Protein AF-0000000076062157 (afdb_homodimer)

Foldseek 3Di:
DPPLPLDPFDQPPHDPQWTDDPHKTKHWFFWWFFQVVQQVVLVVVQWGFADDQDPVSVSVVQSNCCVVPVVQDWAFGQWWQPVHVVPIAGNVGDDCNDAFAPVCPPPCVVVAFTTKTFCPDPVGGIYTDHRGGIGITMIMHDDDDD/DPPLPLDPFDQPPHDPQWTDDPHKTKHWFFWWFFQVVQQVVLVVVQWGFADDQDPVSVSNVQSNCCVVPVVQDWAFGQWWQPVHVVPIAGNVGDDCNDAFAPVCPPPCVVVAFTTKTFCPDPVGGIYTDHRGGIHITMIMHDDDDD

InterPro domains:
  IPR001304 C-type lectin-like [PF00059] (32-141)
  IPR001304 C-type lectin-like [PS50041] (21-140)
  IPR001304 C-type lectin-like [SM00034] (14-140)
  IPR002353 Type-2 ice-structuring protein [PR00356] (13-25)
  IPR002353 Type-2 ice-structuring protein [PR00356] (25-42)
  IPR002353 Type-2 ice-structuring protein [PR00356] (43-60)
  IPR002353 Type-2 ice-structuring protein [PR00356] (98-109)
  IPR002353 Type-2 ice-structuring protein [PR00356] (126-139)
  IPR016186 C-type lectin-like/link domain superfamily [G3DSA:3.10.100.10] (11-144)
  IPR016187 C-type lectin fold [SSF56436] (12-143)
  IPR018378 C-type lectin, conserved site [PS00615] (115-139)
  IPR050111 C-type lectin and snaclec domain-containing protein [PTHR22803] (14-142)

Organism: Dicentrarchus labrax (NCBI:txid13489)

Nearest PDB structures (foldseek):
  7juf-assembly2_B  TM=8.907E-01  e=9.081E-12  Homo sapiens
  7jud-assembly2_B  TM=9.018E-01  e=3.740E-11  Homo sapiens
  7juc-assembly1_A  TM=9.161E-01  e=8.050E-11  Homo sapiens
  7l64-assembly1_A  TM=9.147E-01  e=1.019E-10  Homo sapiens
  7l62-assembly1_A  TM=8.910E-01  e=5.651E-11  Homo sapiens

pLDDT: mean 94.48, std 11.84, range [32.56, 99.0]

Sequence (292 aa):
MLCCLSVKLQRGNCPMFWWSFNGRCYKYVASRLTWADAELYCVSEGANLVAIHSVEEHNFVNSLINNFDPARGFTWIGISDTQKEGGWMWSDGSAVDFVLWDAGQPDNAGGHENCGHTNYGPKFKWNDYPCSKLFTFVCETRLVCPMLCCLSVKLQRGNCPMFWWSFNGRCYKYVASRLTWADAELYCVSEGANLVAIHSVEEHNFVNSLINNFDPARGFTWIGISDTQKEGGWMWSDGSAVDFVLWDAGQPDNAGGHENCGHTNYGPKFKWNDYPCSKLFTFVCETRLVCP

Structure (mmCIF, N/CA/C/O backbone):
data_AF-0000000076062157-model_v1
#
loop_
_entity.id
_entity.type
_entity.pdbx_description
1 polymer 'C-type lectin domain-containing protein'
#
loop_
_atom_site.group_PDB
_atom_site.id
_atom_site.type_symbol
_atom_site.label_atom_id
_atom_site.label_alt_id
_atom_site.label_comp_id
_atom_site.label_asym_id
_atom_site.label_entity_id
_atom_site.label_seq_id
_atom_site.pdbx_PDB_ins_code
_atom_site.Cartn_x
_atom_site.Cartn_y
_atom_site.Cartn_z
_atom_site.occupancy
_atom_site.B_iso_or_equiv
_atom_site.auth_seq_id
_atom_site.auth_comp_id
_atom_site.auth_asym_id
_atom_site.auth_atom_id
_atom_site.pdbx_PDB_model_num
ATOM 1 N N . MET A 1 1 ? 4.895 27.641 26.328 1 32.56 1 MET A N 1
ATOM 2 C CA . MET A 1 1 ? 5.105 28.062 24.953 1 32.56 1 MET A CA 1
ATOM 3 C C . MET A 1 1 ? 5.906 27.016 24.188 1 32.56 1 MET A C 1
ATOM 5 O O . MET A 1 1 ? 7.109 26.859 24.406 1 32.56 1 MET A O 1
ATOM 9 N N . LEU A 1 2 ? 5.426 25.781 24.016 1 37.84 2 LEU A N 1
ATOM 10 C CA . LEU A 1 2 ? 6.172 24.781 23.266 1 37.84 2 LEU A CA 1
ATOM 11 C C . LEU A 1 2 ? 6.719 25.359 21.969 1 37.84 2 LEU A C 1
ATOM 13 O O . LEU A 1 2 ? 5.949 25.781 21.094 1 37.84 2 LEU A O 1
ATOM 17 N N . CYS A 1 3 ? 7.766 26.094 21.922 1 41.5 3 CYS A N 1
ATOM 18 C CA . CYS A 1 3 ? 8.438 26.703 20.781 1 41.5 3 CYS A CA 1
ATOM 19 C C . CYS A 1 3 ? 8.453 25.766 19.578 1 41.5 3 CYS A C 1
ATOM 21 O O . CYS A 1 3 ? 8.945 24.641 19.672 1 41.5 3 CYS A O 1
ATOM 23 N N . CYS A 1 4 ? 7.305 25.672 18.875 1 47.5 4 CYS A N 1
ATOM 24 C CA . CYS A 1 4 ? 7.215 24.922 17.625 1 47.5 4 CYS A CA 1
ATOM 25 C C . CYS A 1 4 ? 8.508 25.047 16.828 1 47.5 4 CYS A C 1
ATOM 27 O O . CYS A 1 4 ? 8.859 26.125 16.359 1 47.5 4 CYS A O 1
ATOM 29 N N . LEU A 1 5 ? 9.578 24.5 17.344 1 49.22 5 LEU A N 1
ATOM 30 C CA . LEU A 1 5 ? 10.828 24.562 16.594 1 49.22 5 LEU A CA 1
ATOM 31 C C . LEU A 1 5 ? 10.57 24.375 15.102 1 49.22 5 LEU A C 1
ATOM 33 O O . LEU A 1 5 ? 10.125 23.297 14.672 1 49.22 5 LEU A O 1
ATOM 37 N N . SER A 1 6 ? 10.062 25.469 14.484 1 61.44 6 SER A N 1
ATOM 38 C CA . SER A 1 6 ? 10.008 25.516 13.023 1 61.44 6 SER A CA 1
ATOM 39 C C . SER A 1 6 ? 11.305 25 12.406 1 61.44 6 SER A C 1
ATOM 41 O O . SER A 1 6 ? 12.391 25.484 12.758 1 61.44 6 SER A O 1
ATOM 43 N N . VAL A 1 7 ? 11.352 23.719 12.07 1 71 7 VAL A N 1
ATOM 44 C CA . VAL A 1 7 ? 12.523 23.219 11.367 1 71 7 VAL A CA 1
ATOM 45 C C . VAL A 1 7 ? 12.688 23.953 10.047 1 71 7 VAL A C 1
ATOM 47 O O . VAL A 1 7 ? 11.719 24.156 9.305 1 71 7 VAL A O 1
ATOM 50 N N . LYS A 1 8 ? 13.859 24.75 9.852 1 83.38 8 LYS A N 1
ATOM 51 C CA . LYS A 1 8 ? 14.172 25.344 8.555 1 83.38 8 LYS A CA 1
ATOM 52 C C . LYS A 1 8 ? 14.172 24.281 7.449 1 83.38 8 LYS A C 1
ATOM 54 O O . LYS A 1 8 ? 14.891 23.281 7.543 1 83.38 8 LYS A O 1
ATOM 59 N N . LEU A 1 9 ? 13.32 24.453 6.5 1 93.56 9 LEU A N 1
ATOM 60 C CA . LEU A 1 9 ? 13.234 23.516 5.379 1 93.56 9 LEU A CA 1
ATOM 61 C C . LEU A 1 9 ? 14.453 23.656 4.473 1 93.56 9 LEU A C 1
ATOM 63 O O . LEU A 1 9 ? 14.867 24.766 4.133 1 93.56 9 LEU A O 1
ATOM 67 N N . GLN A 1 10 ? 15.047 22.516 4.223 1 94.25 10 GLN A N 1
ATOM 68 C CA . GLN A 1 10 ? 16.172 22.5 3.297 1 94.25 10 GLN A CA 1
ATOM 69 C C . GLN A 1 10 ? 15.898 21.578 2.113 1 94.25 10 GLN A C 1
ATOM 71 O O . GLN A 1 10 ? 15.32 20.5 2.283 1 94.25 10 GLN A O 1
ATOM 76 N N . ARG A 1 11 ? 16.281 22.016 0.958 1 93.56 11 ARG A N 1
ATOM 77 C CA . ARG A 1 11 ? 16.047 21.219 -0.242 1 93.56 11 ARG A CA 1
ATOM 78 C C . ARG A 1 11 ? 17.094 20.125 -0.372 1 93.56 11 ARG A C 1
ATOM 80 O O . ARG A 1 11 ? 16.781 19 -0.773 1 93.56 11 ARG A O 1
ATOM 87 N N . GLY A 1 12 ? 18.312 20.5 -0.035 1 93.5 12 GLY A N 1
ATOM 88 C CA . GLY A 1 12 ? 19.391 19.547 -0.268 1 93.5 12 GLY A CA 1
ATOM 89 C C . GLY A 1 12 ? 19.469 19.078 -1.708 1 93.5 12 GLY A C 1
ATOM 90 O O . GLY A 1 12 ? 19.516 19.906 -2.631 1 93.5 12 GLY A O 1
ATOM 91 N N . ASN A 1 13 ? 19.562 17.812 -1.946 1 93.12 13 ASN A N 1
ATOM 92 C CA . ASN A 1 13 ? 19.672 17.266 -3.293 1 93.12 13 ASN A CA 1
ATOM 93 C C . ASN A 1 13 ? 18.312 16.938 -3.881 1 93.12 13 ASN A C 1
ATOM 95 O O . ASN A 1 13 ? 18.203 16.25 -4.906 1 93.12 13 ASN A O 1
ATOM 99 N N . CYS A 1 14 ? 17.312 17.422 -3.242 1 97.38 14 CYS A N 1
ATOM 100 C CA . CYS A 1 14 ? 15.953 17.141 -3.701 1 97.38 14 CYS A CA 1
ATOM 101 C C . CYS A 1 14 ? 15.57 18.062 -4.855 1 97.38 14 CYS A C 1
ATOM 103 O O . CYS A 1 14 ? 16.094 19.172 -4.973 1 97.38 14 CYS A O 1
ATOM 105 N N . PRO A 1 15 ? 14.688 17.547 -5.73 1 95.81 15 PRO A N 1
ATOM 106 C CA . PRO A 1 15 ? 14.195 18.406 -6.812 1 95.81 15 PRO A CA 1
ATOM 107 C C . PRO A 1 15 ? 13.445 19.625 -6.301 1 95.81 15 PRO A C 1
ATOM 109 O O . PRO A 1 15 ? 13.148 19.719 -5.109 1 95.81 15 PRO A O 1
ATOM 112 N N . MET A 1 16 ? 13.148 20.469 -7.23 1 95.81 16 MET A N 1
ATOM 113 C CA . MET A 1 16 ? 12.398 21.672 -6.867 1 95.81 16 MET A CA 1
ATOM 114 C C . MET A 1 16 ? 11.07 21.297 -6.211 1 95.81 16 MET A C 1
ATOM 116 O O . MET A 1 16 ? 10.406 20.359 -6.637 1 95.81 16 MET A O 1
ATOM 120 N N . PHE A 1 17 ? 10.695 21.969 -5.105 1 95.94 17 PHE A N 1
ATOM 121 C CA . PHE A 1 17 ? 9.422 21.891 -4.395 1 95.94 17 PHE A CA 1
ATOM 122 C C . PHE A 1 17 ? 9.391 20.672 -3.477 1 95.94 17 PHE A C 1
ATOM 124 O O . PHE A 1 17 ? 8.344 20.328 -2.918 1 95.94 17 PHE A O 1
ATOM 131 N N . TRP A 1 18 ? 10.547 20.031 -3.451 1 98.31 18 TRP A N 1
ATOM 132 C CA . TRP A 1 18 ? 10.719 18.953 -2.494 1 98.31 18 TRP A CA 1
ATOM 133 C C . TRP A 1 18 ? 11.742 19.328 -1.427 1 98.31 18 TRP A C 1
ATOM 135 O O . TRP A 1 18 ? 12.711 20.031 -1.71 1 98.31 18 TRP A O 1
ATOM 145 N N . TRP A 1 19 ? 11.57 18.766 -0.227 1 98.19 19 TRP A N 1
ATOM 146 C CA . TRP A 1 19 ? 12.414 19.141 0.904 1 98.19 19 TRP A CA 1
ATOM 147 C C . TRP A 1 19 ? 13.023 17.891 1.551 1 98.19 19 TRP A C 1
ATOM 149 O O . TRP A 1 19 ? 12.352 16.859 1.69 1 98.19 19 TRP A O 1
ATOM 159 N N . SER A 1 20 ? 14.219 18.141 1.985 1 97.19 20 SER A N 1
ATOM 160 C CA . SER A 1 20 ? 15.031 17 2.398 1 97.19 20 SER A CA 1
ATOM 161 C C . SER A 1 20 ? 14.906 16.75 3.898 1 97.19 20 SER A C 1
ATOM 163 O O . SER A 1 20 ? 14.883 17.688 4.691 1 97.19 20 SER A O 1
ATOM 165 N N . PHE A 1 21 ? 14.758 15.398 4.242 1 96 21 PHE A N 1
ATOM 166 C CA . PHE A 1 21 ? 14.836 14.945 5.625 1 96 21 PHE A CA 1
ATOM 167 C C . PHE A 1 21 ? 15.367 13.516 5.695 1 96 21 PHE A C 1
ATOM 169 O O . PHE A 1 21 ? 14.75 12.594 5.164 1 96 21 PHE A O 1
ATOM 176 N N . ASN A 1 22 ? 16.5 13.328 6.23 1 92.88 22 ASN A N 1
ATOM 177 C CA . ASN A 1 22 ? 17.109 12.031 6.461 1 92.88 22 ASN A CA 1
ATOM 178 C C . ASN A 1 22 ? 17.219 11.219 5.172 1 92.88 22 ASN A C 1
ATOM 180 O O . ASN A 1 22 ? 16.797 10.062 5.129 1 92.88 22 ASN A O 1
ATOM 184 N N . GLY A 1 23 ? 17.625 11.867 4.137 1 90.81 23 GLY A N 1
ATOM 185 C CA . GLY A 1 23 ? 17.969 11.188 2.902 1 90.81 23 GLY A CA 1
ATOM 186 C C . GLY A 1 23 ? 16.766 10.969 1.989 1 90.81 23 GLY A C 1
ATOM 187 O O . GLY A 1 23 ? 16.891 10.312 0.952 1 90.81 23 GLY A O 1
ATOM 188 N N . ARG A 1 24 ? 15.625 11.516 2.357 1 94.62 24 ARG A N 1
ATOM 189 C CA . ARG A 1 24 ? 14.43 11.422 1.526 1 94.62 24 ARG A CA 1
ATOM 190 C C . ARG A 1 24 ? 13.875 12.805 1.204 1 94.62 24 ARG A C 1
ATOM 192 O O . ARG A 1 24 ? 14.258 13.797 1.831 1 94.62 24 ARG A O 1
ATOM 199 N N . CYS A 1 25 ? 13.055 12.859 0.223 1 97.94 25 CYS A N 1
ATOM 200 C CA . CYS A 1 25 ? 12.445 14.117 -0.188 1 97.94 25 CYS A CA 1
ATOM 201 C C . CYS A 1 25 ? 10.945 14.102 0.062 1 97.94 25 CYS A C 1
ATOM 203 O O . CYS A 1 25 ? 10.281 13.086 -0.165 1 97.94 25 CYS A O 1
ATOM 205 N N . TYR A 1 26 ? 10.453 15.188 0.515 1 98.69 26 TYR A N 1
ATOM 206 C CA . TYR A 1 26 ? 9.055 15.352 0.898 1 98.69 26 TYR A CA 1
ATOM 207 C C . TYR A 1 26 ? 8.422 16.531 0.166 1 98.69 26 TYR A C 1
ATOM 209 O O . TYR A 1 26 ?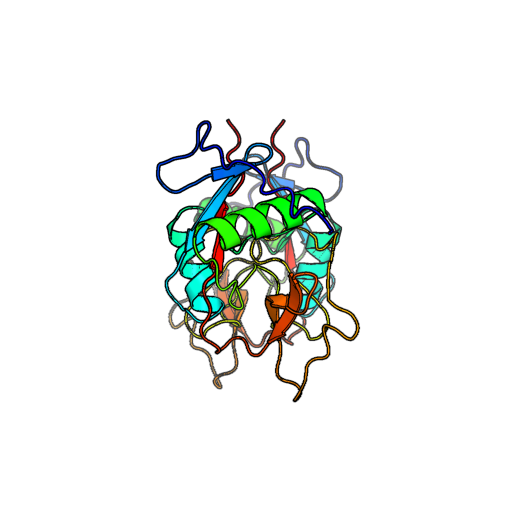 9.094 17.531 -0.094 1 98.69 26 TYR A O 1
ATOM 217 N N . LYS A 1 27 ? 7.191 16.406 -0.146 1 98.75 27 LYS A N 1
ATOM 218 C CA . LYS A 1 27 ? 6.461 17.469 -0.833 1 98.75 27 LYS A CA 1
ATOM 219 C C . LYS A 1 27 ? 5.059 17.625 -0.261 1 98.75 27 LYS A C 1
ATOM 221 O O . LYS A 1 27 ? 4.312 16.656 -0.146 1 98.75 27 LYS A O 1
ATOM 226 N N . TYR A 1 28 ? 4.781 18.812 0.177 1 98.69 28 TYR A N 1
ATOM 227 C CA . TYR A 1 28 ? 3.408 19.172 0.509 1 98.69 28 TYR A CA 1
ATOM 228 C C . TYR A 1 28 ? 2.619 19.531 -0.746 1 98.69 28 TYR A C 1
ATOM 230 O O . TYR A 1 28 ? 3.094 20.297 -1.586 1 98.69 28 TYR A O 1
ATOM 238 N N . VAL A 1 29 ? 1.482 18.953 -0.902 1 98.88 29 VAL A N 1
ATOM 239 C CA . VAL A 1 29 ? 0.63 19.25 -2.051 1 98.88 29 VAL A CA 1
ATOM 240 C C . VAL A 1 29 ? -0.671 19.891 -1.581 1 98.88 29 VAL A C 1
ATOM 242 O O . VAL A 1 29 ? -1.429 19.297 -0.815 1 98.88 29 VAL A O 1
ATOM 245 N N . ALA A 1 30 ? -0.967 21.031 -2.102 1 98.62 30 ALA A N 1
ATOM 246 C CA . ALA A 1 30 ? -2.061 21.859 -1.603 1 98.62 30 ALA A CA 1
ATOM 247 C C . ALA A 1 30 ? -3.395 21.422 -2.203 1 98.62 30 ALA A C 1
ATOM 249 O O . ALA A 1 30 ? -4.457 21.797 -1.702 1 98.62 30 ALA A O 1
ATOM 250 N N . SER A 1 31 ? -3.35 20.719 -3.352 1 98.56 31 SER A N 1
ATOM 251 C CA . SER A 1 31 ? -4.594 20.203 -3.914 1 98.56 31 SER A CA 1
ATOM 252 C C . SER A 1 31 ? -5.305 19.281 -2.928 1 98.56 31 SER A C 1
ATOM 254 O O . SER A 1 31 ? -4.66 18.516 -2.207 1 98.56 31 SER A O 1
ATOM 256 N N . ARG A 1 32 ? -6.586 19.375 -2.883 1 98.88 32 ARG A N 1
ATOM 257 C CA . ARG A 1 32 ? -7.383 18.516 -2.018 1 98.88 32 ARG A CA 1
ATOM 258 C C . ARG A 1 32 ? -7.93 17.328 -2.793 1 98.88 32 ARG A C 1
ATOM 260 O O . ARG A 1 32 ? -8.672 17.484 -3.764 1 98.88 32 ARG A O 1
ATOM 267 N N . LEU A 1 33 ? -7.539 16.141 -2.412 1 98.94 33 LEU A N 1
ATOM 268 C CA . LEU A 1 33 ? -7.914 14.898 -3.088 1 98.94 33 LEU A CA 1
ATOM 269 C C . LEU A 1 33 ? -8.375 13.852 -2.084 1 98.94 33 LEU A C 1
ATOM 271 O O . LEU A 1 33 ? -8.172 14.008 -0.877 1 98.94 33 LEU A O 1
ATOM 275 N N . THR A 1 34 ? -9.141 12.836 -2.564 1 98.94 34 THR A N 1
ATOM 276 C CA . THR A 1 34 ? -9.367 11.664 -1.728 1 98.94 34 THR A CA 1
ATOM 277 C C . THR A 1 34 ? -8.047 10.992 -1.372 1 98.94 34 THR A C 1
ATOM 279 O O . THR A 1 34 ? -7.016 11.266 -1.997 1 98.94 34 THR A O 1
ATOM 282 N N . TRP A 1 35 ? -8.086 10.18 -0.401 1 98.94 35 TRP A N 1
ATOM 283 C CA . TRP A 1 35 ? -6.871 9.477 -0.017 1 98.94 35 TRP A CA 1
ATOM 284 C C . TRP A 1 35 ? -6.289 8.711 -1.201 1 98.94 35 TRP A C 1
ATOM 286 O O . TRP A 1 35 ? -5.082 8.773 -1.455 1 98.94 35 TRP A O 1
ATOM 296 N N . ALA A 1 36 ? -7.18 7.988 -1.903 1 98.94 36 ALA A N 1
ATOM 297 C CA . ALA A 1 36 ? -6.738 7.18 -3.033 1 98.94 36 ALA A CA 1
ATOM 298 C C . ALA A 1 36 ? -6.137 8.047 -4.133 1 98.94 36 ALA A C 1
ATOM 300 O O . ALA A 1 36 ? -5.07 7.734 -4.668 1 98.94 36 ALA A O 1
ATOM 301 N N . ASP A 1 37 ? -6.781 9.109 -4.477 1 98.94 37 ASP A N 1
ATOM 302 C CA . ASP A 1 37 ? -6.277 10 -5.523 1 98.94 37 ASP A CA 1
ATOM 303 C C . ASP A 1 37 ? -4.965 10.656 -5.102 1 98.94 37 ASP A C 1
ATOM 305 O O . ASP A 1 37 ? -4.09 10.891 -5.938 1 98.94 37 ASP A O 1
ATOM 309 N N . ALA A 1 38 ? -4.871 10.969 -3.822 1 99 38 ALA A N 1
ATOM 310 C CA . ALA A 1 38 ? -3.623 11.516 -3.299 1 99 38 ALA A CA 1
ATOM 311 C C . ALA A 1 38 ? -2.48 10.516 -3.441 1 99 38 ALA A C 1
ATOM 313 O O . ALA A 1 38 ? -1.384 10.875 -3.877 1 99 38 ALA A O 1
ATOM 314 N N . GLU A 1 39 ? -2.746 9.281 -3.062 1 98.94 39 GLU A N 1
ATOM 315 C CA . GLU A 1 39 ? -1.727 8.242 -3.223 1 98.94 39 GLU A CA 1
ATOM 316 C C . GLU A 1 39 ? -1.33 8.086 -4.688 1 98.94 39 GLU A C 1
ATOM 318 O O . GLU A 1 39 ? -0.143 8.016 -5.012 1 98.94 39 GLU A O 1
ATOM 323 N N . LEU A 1 40 ? -2.283 8.008 -5.559 1 98.88 40 LEU A N 1
ATOM 324 C CA . LEU A 1 40 ? -1.994 7.836 -6.98 1 98.88 40 LEU A CA 1
ATOM 325 C C . LEU A 1 40 ? -1.195 9.023 -7.512 1 98.88 40 LEU A C 1
ATOM 327 O O . LEU A 1 40 ? -0.312 8.852 -8.359 1 98.88 40 LEU A O 1
ATOM 331 N N . TYR A 1 41 ? -1.519 10.227 -7.043 1 98.88 41 TYR A N 1
ATOM 332 C CA . TYR A 1 41 ? -0.724 11.391 -7.395 1 98.88 41 TYR A CA 1
ATOM 333 C C . TYR A 1 41 ? 0.726 11.219 -6.957 1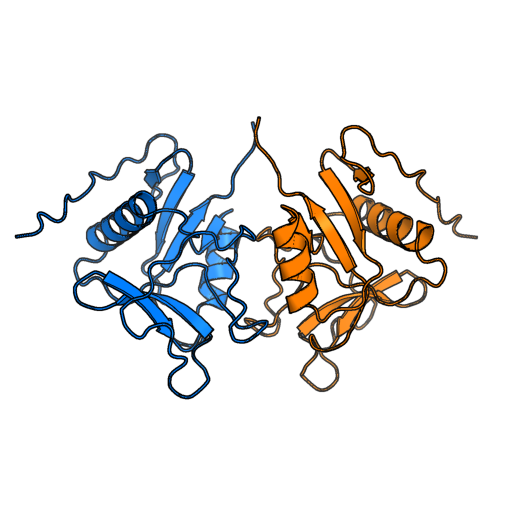 98.88 41 TYR A C 1
ATOM 335 O O . TYR A 1 41 ? 1.648 11.406 -7.754 1 98.88 41 TYR A O 1
ATOM 343 N N . CYS A 1 42 ? 0.927 10.875 -5.695 1 98.88 42 CYS A N 1
ATOM 344 C CA . CYS A 1 42 ? 2.281 10.719 -5.18 1 98.88 42 CYS A CA 1
ATOM 345 C C . CYS A 1 42 ? 3.041 9.648 -5.949 1 98.88 42 CYS A C 1
ATOM 347 O O . CYS A 1 42 ? 4.219 9.82 -6.266 1 98.88 42 CYS A O 1
ATOM 349 N N . VAL A 1 43 ? 2.377 8.57 -6.246 1 98.69 43 VAL A N 1
ATOM 350 C CA . VAL A 1 43 ? 3 7.492 -7.008 1 98.69 43 VAL A CA 1
ATOM 351 C C . VAL A 1 43 ? 3.447 8.016 -8.375 1 98.69 43 VAL A C 1
ATOM 353 O O . VAL A 1 43 ? 4.531 7.672 -8.852 1 98.69 43 VAL A O 1
ATOM 356 N N . SER A 1 44 ? 2.639 8.859 -8.984 1 98.19 44 SER A N 1
ATOM 357 C CA . SER A 1 44 ? 2.979 9.422 -10.289 1 98.19 44 SER A CA 1
ATOM 358 C C . SER A 1 44 ? 4.219 10.305 -10.203 1 98.19 44 SER A C 1
ATOM 360 O O . SER A 1 44 ? 4.855 10.586 -11.219 1 98.19 44 SER A O 1
ATOM 362 N N . GLU A 1 45 ? 4.605 10.688 -9.008 1 97.62 45 GLU A N 1
ATOM 363 C CA . GLU A 1 45 ? 5.785 11.516 -8.789 1 97.62 45 GLU A CA 1
ATOM 364 C C . GLU A 1 45 ? 6.965 10.688 -8.297 1 97.62 45 GLU A C 1
ATOM 366 O O . GLU A 1 45 ? 7.957 11.227 -7.805 1 97.62 45 GLU A O 1
ATOM 371 N N . GLY A 1 46 ? 6.863 9.344 -8.383 1 96.5 46 GLY A N 1
ATOM 372 C CA . GLY A 1 46 ? 7.926 8.484 -7.867 1 96.5 46 GLY A CA 1
ATOM 373 C C . GLY A 1 46 ? 7.965 8.43 -6.352 1 96.5 46 GLY A C 1
ATOM 374 O O . GLY A 1 46 ? 9.031 8.227 -5.762 1 96.5 46 GLY A O 1
ATOM 375 N N . ALA A 1 47 ? 6.84 8.656 -5.75 1 98.31 47 ALA A N 1
ATOM 376 C CA . ALA A 1 47 ? 6.707 8.773 -4.301 1 98.31 47 ALA A CA 1
ATOM 377 C C . ALA A 1 47 ? 5.465 8.039 -3.805 1 98.31 47 ALA A C 1
ATOM 379 O O . ALA A 1 47 ? 4.863 7.25 -4.543 1 98.31 47 ALA A O 1
ATOM 380 N N . ASN A 1 48 ? 5.16 8.164 -2.543 1 98.81 48 ASN A N 1
ATOM 381 C CA . ASN A 1 48 ? 3.928 7.758 -1.878 1 98.81 48 ASN A CA 1
ATOM 382 C C . ASN A 1 48 ? 3.459 8.812 -0.878 1 98.81 48 ASN A C 1
ATOM 384 O O . ASN A 1 48 ? 4.203 9.742 -0.557 1 98.81 48 ASN A O 1
ATOM 388 N N . LEU A 1 49 ? 2.174 8.648 -0.515 1 98.94 49 LEU A N 1
ATOM 389 C CA . LEU A 1 49 ? 1.836 9.367 0.709 1 98.94 49 LEU A CA 1
ATOM 390 C C . LEU A 1 49 ? 2.816 9.023 1.827 1 98.94 49 LEU A C 1
ATOM 392 O O . LEU A 1 49 ? 3.221 7.871 1.974 1 98.94 49 LEU A O 1
ATOM 396 N N . VAL A 1 50 ? 3.168 9.984 2.621 1 98.94 50 VAL A N 1
ATOM 397 C CA . VAL A 1 50 ? 4.273 9.875 3.566 1 98.94 50 VAL A CA 1
ATOM 398 C C . VAL A 1 50 ? 3.963 8.812 4.613 1 98.94 50 VAL A C 1
ATOM 400 O O . VAL A 1 50 ? 2.836 8.727 5.105 1 98.94 50 VAL A O 1
ATOM 403 N N . ALA A 1 51 ? 4.895 7.969 4.824 1 98.81 51 ALA A N 1
ATOM 404 C CA . ALA A 1 51 ? 4.922 7.07 5.973 1 98.81 51 ALA A CA 1
ATOM 405 C C . ALA A 1 51 ? 5.816 7.617 7.082 1 98.81 51 ALA A C 1
ATOM 407 O O . ALA A 1 51 ? 6.965 7.988 6.832 1 98.81 51 ALA A O 1
ATOM 408 N N . ILE A 1 52 ? 5.355 7.652 8.266 1 98.75 52 ILE A N 1
ATOM 409 C CA . ILE A 1 52 ? 6.07 8.289 9.367 1 98.75 52 ILE A CA 1
ATOM 410 C C . ILE A 1 52 ? 6.547 7.223 10.352 1 98.75 52 ILE A C 1
ATOM 412 O O . ILE A 1 52 ? 5.742 6.449 10.875 1 98.75 52 ILE A O 1
ATOM 416 N N . HIS A 1 53 ? 7.812 7.273 10.633 1 98.25 53 HIS A N 1
ATOM 417 C CA . HIS A 1 53 ? 8.391 6.168 11.398 1 98.25 53 HIS A CA 1
ATOM 418 C C . HIS A 1 53 ? 9.047 6.664 12.68 1 98.25 53 HIS A C 1
ATOM 420 O O . HIS A 1 53 ? 9.711 5.895 13.375 1 98.25 53 HIS A O 1
ATOM 426 N N . SER A 1 54 ? 8.945 7.945 12.953 1 98.31 54 SER A N 1
ATOM 427 C CA . SER A 1 54 ? 9.508 8.5 14.18 1 98.31 54 SER A CA 1
ATOM 428 C C . SER A 1 54 ? 8.883 9.852 14.516 1 98.31 54 SER A C 1
ATOM 430 O O . SER A 1 54 ? 8.227 10.461 13.672 1 98.31 54 SER A O 1
ATOM 432 N N . VAL A 1 55 ? 9.109 10.273 15.758 1 97.5 55 VAL A N 1
ATOM 433 C CA . VAL A 1 55 ? 8.609 11.578 16.188 1 97.5 55 VAL A CA 1
ATOM 434 C C . VAL A 1 55 ? 9.328 12.68 15.414 1 97.5 55 VAL A C 1
ATOM 436 O O . VAL A 1 55 ? 8.727 13.703 15.07 1 97.5 55 VAL A O 1
ATOM 439 N N . GLU A 1 56 ? 10.617 12.477 15.125 1 96.94 56 GLU A N 1
ATOM 440 C CA . GLU A 1 56 ? 11.383 13.453 14.359 1 96.94 56 GLU A CA 1
ATOM 441 C C . GLU A 1 56 ? 10.797 13.625 12.961 1 96.94 56 GLU A C 1
ATOM 443 O O . GLU A 1 56 ? 10.68 14.75 12.469 1 96.94 56 GLU A O 1
ATOM 448 N N . GLU A 1 57 ? 10.477 12.523 12.359 1 97.5 57 GLU A N 1
ATOM 449 C CA . GLU A 1 57 ? 9.883 12.586 11.031 1 97.5 57 GLU A CA 1
ATOM 450 C C . GLU A 1 57 ? 8.508 13.25 11.07 1 97.5 57 GLU A C 1
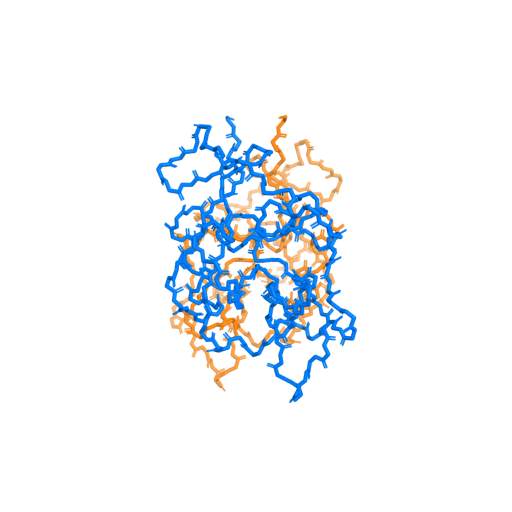ATOM 452 O O . GLU A 1 57 ? 8.164 14.039 10.188 1 97.5 57 GLU A O 1
ATOM 457 N N . HIS A 1 58 ? 7.734 12.93 12.102 1 98 58 HIS A N 1
ATOM 458 C CA . HIS A 1 58 ? 6.441 13.578 12.297 1 98 58 HIS A CA 1
ATOM 459 C C . HIS A 1 58 ? 6.602 15.094 12.422 1 98 58 HIS A C 1
ATOM 461 O O . HIS A 1 58 ? 5.855 15.852 11.797 1 98 58 HIS A O 1
ATOM 467 N N . ASN A 1 59 ? 7.535 15.523 13.195 1 96.69 59 ASN A N 1
ATOM 468 C CA . ASN A 1 59 ? 7.781 16.953 13.391 1 96.69 59 ASN A CA 1
ATOM 469 C C . ASN A 1 59 ? 8.211 17.625 12.094 1 96.69 59 ASN A C 1
ATOM 471 O O . ASN A 1 59 ? 7.793 18.75 11.797 1 96.69 59 ASN A O 1
ATOM 475 N N . PHE A 1 60 ? 9.039 16.938 11.336 1 97.75 60 PHE A N 1
ATOM 476 C CA . PHE A 1 60 ? 9.453 17.484 10.047 1 97.75 60 PHE A CA 1
ATOM 477 C C . PHE A 1 60 ? 8.25 17.672 9.125 1 97.75 60 PHE A C 1
ATOM 479 O O . PHE A 1 60 ? 8.086 18.734 8.516 1 97.75 60 PHE A O 1
ATOM 486 N N . VAL A 1 61 ? 7.391 16.609 9.023 1 98.25 61 VAL A N 1
ATOM 487 C CA . VAL A 1 61 ? 6.207 16.656 8.172 1 98.25 61 VAL A CA 1
ATOM 488 C C . VAL A 1 61 ? 5.293 17.797 8.602 1 98.25 61 VAL A C 1
ATOM 490 O O . VAL A 1 61 ? 4.793 18.547 7.77 1 98.25 61 VAL A O 1
ATOM 493 N N . ASN A 1 62 ? 5.102 17.969 9.898 1 96.94 62 ASN A N 1
ATOM 494 C CA . ASN A 1 62 ? 4.27 19.047 10.422 1 96.94 62 ASN A CA 1
ATOM 495 C C . ASN A 1 62 ? 4.852 20.422 10.086 1 96.94 62 ASN A C 1
ATOM 497 O O . ASN A 1 62 ? 4.109 21.344 9.758 1 96.94 62 ASN A O 1
ATOM 501 N N . SER A 1 63 ? 6.164 20.531 10.211 1 96.12 63 SER A N 1
ATOM 502 C CA . SER A 1 63 ? 6.816 21.781 9.852 1 96.12 63 SER A CA 1
ATOM 503 C C . SER A 1 63 ? 6.648 22.094 8.367 1 96.12 63 SER A C 1
ATOM 505 O O . SER A 1 63 ? 6.43 23.234 7.988 1 96.12 63 SER A O 1
ATOM 507 N N . LEU A 1 64 ? 6.805 21.094 7.574 1 97.62 64 LEU A N 1
ATOM 508 C CA . LEU A 1 64 ? 6.605 21.234 6.137 1 97.62 64 LEU A CA 1
ATOM 509 C C . LEU A 1 64 ? 5.199 21.734 5.832 1 97.62 64 LEU A C 1
ATOM 511 O O . LEU A 1 64 ? 5.027 22.672 5.055 1 97.62 64 LEU A O 1
ATOM 515 N N . ILE A 1 65 ? 4.18 21.125 6.438 1 98 65 ILE A N 1
ATOM 516 C CA . ILE A 1 65 ? 2.795 21.531 6.23 1 98 65 ILE A CA 1
ATOM 517 C C . ILE A 1 65 ? 2.605 22.984 6.668 1 98 65 ILE A C 1
ATOM 519 O O . ILE A 1 65 ? 2.057 23.797 5.926 1 98 65 ILE A O 1
ATOM 523 N N . ASN A 1 66 ? 3.08 23.266 7.855 1 96.62 66 ASN A N 1
ATOM 524 C CA . ASN A 1 66 ? 2.912 24.609 8.422 1 96.62 66 ASN A CA 1
ATOM 525 C C . ASN A 1 66 ? 3.529 25.672 7.527 1 96.62 66 ASN A C 1
ATOM 527 O O . ASN A 1 66 ? 3.018 26.797 7.445 1 96.62 66 ASN A O 1
ATOM 531 N N . ASN A 1 67 ? 4.645 25.359 6.898 1 95.69 67 ASN A N 1
ATOM 532 C CA . ASN A 1 67 ? 5.332 26.297 6.023 1 95.69 67 ASN A CA 1
ATOM 533 C C . ASN A 1 67 ? 4.465 26.703 4.836 1 95.69 67 ASN A C 1
ATOM 535 O O . ASN A 1 67 ? 4.535 27.828 4.363 1 95.69 67 ASN A O 1
ATOM 539 N N . PHE A 1 68 ? 3.662 25.797 4.363 1 96.56 68 PHE A N 1
ATOM 540 C CA . PHE A 1 68 ? 2.916 26.047 3.137 1 96.56 68 PHE A CA 1
ATOM 541 C C . PHE A 1 68 ? 1.442 26.281 3.439 1 96.56 68 PHE A C 1
ATOM 543 O O . PHE A 1 68 ? 0.714 26.828 2.607 1 96.56 68 PHE A O 1
ATOM 550 N N . ASP A 1 69 ? 1.029 25.844 4.531 1 96.62 69 ASP A N 1
ATOM 551 C CA . ASP A 1 69 ? -0.344 26 5.004 1 96.62 69 ASP A CA 1
ATOM 552 C C . ASP A 1 69 ? -0.377 26.391 6.477 1 96.62 69 ASP A C 1
ATOM 554 O O . ASP A 1 69 ? -0.607 25.562 7.348 1 96.62 69 ASP A O 1
ATOM 558 N N . PRO A 1 70 ? -0.385 27.672 6.73 1 93.94 70 PRO A N 1
ATOM 559 C CA . PRO A 1 70 ? -0.36 28.125 8.117 1 93.94 70 PRO A CA 1
ATOM 560 C C . PRO A 1 70 ? -1.625 27.766 8.891 1 93.94 70 PRO A C 1
ATOM 562 O O . PRO A 1 70 ? -1.6 27.672 10.117 1 93.94 70 PRO A O 1
ATO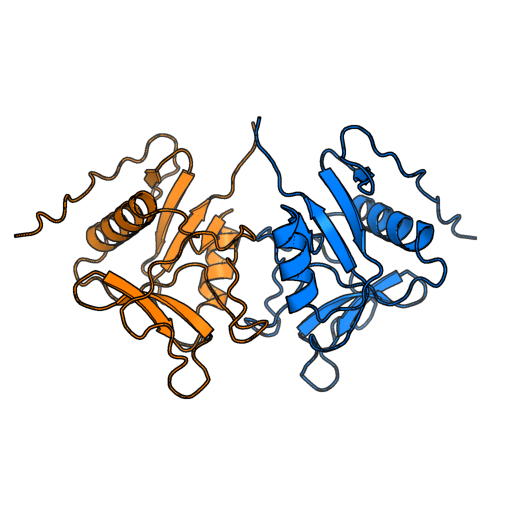M 565 N N . ALA A 1 71 ? -2.662 27.484 8.211 1 94.44 71 ALA A N 1
ATOM 566 C CA . ALA A 1 71 ? -3.912 27.094 8.852 1 94.44 71 ALA A CA 1
ATOM 567 C C . ALA A 1 71 ? -3.855 25.641 9.32 1 94.44 71 ALA A C 1
ATOM 569 O O . ALA A 1 71 ? -4.691 25.203 10.117 1 94.44 71 ALA A O 1
ATOM 570 N N . ARG A 1 72 ? -2.902 24.891 8.828 1 93.69 72 ARG A N 1
ATOM 571 C CA . ARG A 1 72 ? -2.639 23.5 9.211 1 93.69 72 ARG A CA 1
ATOM 572 C C . ARG A 1 72 ? -3.902 22.656 9.102 1 93.69 72 ARG A C 1
ATOM 574 O O . ARG A 1 72 ? -4.285 21.984 10.055 1 93.69 72 ARG A O 1
ATOM 581 N N . GLY A 1 73 ? -4.531 22.672 7.973 1 97.44 73 GLY A N 1
ATOM 582 C CA . GLY A 1 73 ? -5.695 21.828 7.73 1 97.44 73 GLY A CA 1
ATOM 583 C C . GLY A 1 73 ? -5.383 20.344 7.762 1 97.44 73 GLY A C 1
ATOM 584 O O . GLY A 1 73 ? -4.219 19.953 7.723 1 97.44 73 GLY A O 1
ATOM 585 N N . PHE A 1 74 ? -6.414 19.531 7.969 1 98.81 74 PHE A N 1
ATOM 586 C CA . PHE A 1 74 ? -6.234 18.094 7.891 1 98.81 74 PHE A CA 1
ATOM 587 C C . PHE A 1 74 ? -5.465 17.703 6.633 1 98.81 74 PHE A C 1
ATOM 589 O O . PHE A 1 74 ? -5.754 18.219 5.547 1 98.81 74 PHE A O 1
ATOM 596 N N . THR A 1 75 ? -4.457 16.891 6.773 1 98.94 75 THR A N 1
ATOM 597 C CA . THR A 1 75 ? -3.537 16.5 5.711 1 98.94 75 THR A CA 1
ATOM 598 C C . THR A 1 75 ? -3.35 14.984 5.684 1 98.94 75 THR A C 1
ATOM 600 O O . THR A 1 75 ? -2.945 14.383 6.684 1 98.94 75 THR A O 1
ATOM 603 N N . TRP A 1 76 ? -3.627 14.398 4.457 1 99 76 TRP A N 1
ATOM 604 C CA . TRP A 1 76 ? -3.488 12.953 4.344 1 99 76 TRP A CA 1
ATOM 605 C C . TRP A 1 76 ? -2.039 12.523 4.562 1 99 76 TRP A C 1
ATOM 607 O O . TRP A 1 76 ? -1.113 13.172 4.074 1 99 76 TRP A O 1
ATOM 617 N N . ILE A 1 77 ? -1.863 11.445 5.277 1 98.94 77 ILE A N 1
ATOM 618 C CA . ILE A 1 77 ? -0.626 10.672 5.301 1 98.94 77 ILE A CA 1
ATOM 619 C C . ILE A 1 77 ? -0.895 9.258 4.801 1 98.94 77 ILE A C 1
ATOM 621 O O . ILE A 1 77 ? -2.041 8.898 4.52 1 98.94 77 ILE A O 1
ATOM 625 N N . GLY A 1 78 ? 0.065 8.438 4.68 1 98.94 78 GLY A N 1
ATOM 626 C CA . GLY A 1 78 ? -0.029 7.234 3.869 1 98.94 78 GLY A CA 1
ATOM 627 C C . GLY A 1 78 ? -0.557 6.039 4.637 1 98.94 78 GLY A C 1
ATOM 628 O O . GLY A 1 78 ? -0.281 4.895 4.277 1 98.94 78 GLY A O 1
ATOM 629 N N . ILE A 1 79 ? -1.33 6.207 5.719 1 98.94 79 ILE A N 1
ATOM 630 C CA . ILE A 1 79 ? -1.756 5.078 6.539 1 98.94 79 ILE A CA 1
ATOM 631 C C . ILE A 1 79 ? -3.248 4.824 6.332 1 98.94 79 ILE A C 1
ATOM 633 O O . ILE A 1 79 ? -4.035 5.766 6.211 1 98.94 79 ILE A O 1
ATOM 637 N N . SER A 1 80 ? -3.654 3.551 6.184 1 98.88 80 SER A N 1
ATOM 638 C CA . SER A 1 80 ? -5.051 3.164 6.027 1 98.88 80 SER A CA 1
ATOM 639 C C . SER A 1 80 ? -5.289 1.739 6.52 1 98.88 80 SER A C 1
ATOM 641 O O . SER A 1 80 ? -4.355 0.937 6.586 1 98.88 80 SER A O 1
ATOM 643 N N . ASP A 1 81 ? -6.504 1.472 6.945 1 98.69 81 ASP A N 1
ATOM 644 C CA . ASP A 1 81 ? -6.891 0.1 7.266 1 98.69 81 ASP A CA 1
ATOM 645 C C . ASP A 1 81 ? -8.094 -0.337 6.441 1 98.69 81 ASP A C 1
ATOM 647 O O . ASP A 1 81 ? -8.945 -1.087 6.926 1 98.69 81 ASP A O 1
ATOM 651 N N . THR A 1 82 ? -8.133 0.139 5.203 1 98.06 82 THR A N 1
ATOM 652 C CA . THR A 1 82 ? -9.227 -0.164 4.285 1 98.06 82 THR A CA 1
ATOM 653 C C . THR A 1 82 ? -9.273 -1.658 3.979 1 98.06 82 THR A C 1
ATOM 655 O O . THR A 1 82 ? -10.352 -2.223 3.787 1 98.06 82 THR A O 1
ATOM 658 N N . GLN A 1 83 ? -8.133 -2.332 3.961 1 97.62 83 GLN A N 1
ATOM 659 C CA . GLN A 1 83 ? -8.055 -3.742 3.596 1 97.62 83 GLN A CA 1
ATOM 660 C C . GLN A 1 83 ? -8.594 -4.633 4.715 1 97.62 83 GLN A C 1
ATOM 662 O O . GLN A 1 83 ? -9.141 -5.703 4.453 1 97.62 83 GLN A O 1
ATOM 667 N N . LYS A 1 84 ? -8.391 -4.215 5.898 1 97.69 84 LYS A N 1
ATOM 668 C CA . LYS A 1 84 ? -8.812 -4.902 7.117 1 97.69 84 LYS A CA 1
ATOM 669 C C . LYS A 1 84 ? -8.93 -3.93 8.289 1 97.69 84 LYS A C 1
ATOM 671 O O . LYS A 1 84 ? -7.922 -3.373 8.734 1 97.69 84 LYS A O 1
ATOM 676 N N . GLU A 1 85 ? -10.156 -3.838 8.766 1 97.81 85 GLU A N 1
ATOM 677 C CA . GLU A 1 85 ? -10.344 -2.93 9.898 1 97.81 85 GLU A CA 1
ATOM 678 C C . GLU A 1 85 ? -9.383 -3.262 11.039 1 97.81 85 GLU A C 1
ATOM 680 O O . GLU A 1 85 ? -9.312 -4.41 11.484 1 97.81 85 GLU A O 1
ATOM 685 N N . GLY A 1 86 ? -8.648 -2.283 11.484 1 97.94 86 GLY A N 1
ATOM 686 C CA . GLY A 1 86 ? -7.684 -2.471 12.547 1 97.94 86 GLY A CA 1
ATOM 687 C C . GLY A 1 86 ? -6.32 -2.912 12.047 1 97.94 86 GLY A C 1
ATOM 688 O O . GLY A 1 86 ? -5.336 -2.855 12.789 1 97.94 86 GLY A O 1
ATOM 689 N N . GLY A 1 87 ? -6.258 -3.396 10.812 1 98.25 87 GLY A N 1
ATOM 690 C CA . GLY A 1 87 ? -4.996 -3.76 10.188 1 98.25 87 GLY A CA 1
ATOM 691 C C . GLY A 1 87 ? -4.367 -2.619 9.406 1 98.25 87 GLY A C 1
ATOM 692 O O . GLY A 1 87 ? -4.402 -2.609 8.172 1 98.25 87 GLY A O 1
ATOM 693 N N . TRP A 1 88 ? -3.791 -1.71 10.125 1 98.75 88 TRP A N 1
ATOM 694 C CA . TRP A 1 88 ? -3.262 -0.49 9.523 1 98.75 88 TRP A CA 1
ATOM 695 C C . TRP A 1 88 ? -2.039 -0.793 8.664 1 98.75 88 TRP A C 1
ATOM 697 O O . TRP A 1 88 ? -1.18 -1.587 9.055 1 98.75 88 TRP A O 1
ATOM 707 N N . MET A 1 89 ? -2.01 -0.193 7.465 1 98.88 89 MET A N 1
ATOM 708 C CA . MET A 1 89 ? -0.916 -0.367 6.516 1 98.88 89 MET A CA 1
ATOM 709 C C . MET A 1 89 ? -0.46 0.978 5.957 1 98.88 89 MET A C 1
ATOM 711 O O . MET A 1 89 ? -1.282 1.859 5.699 1 98.88 89 MET A O 1
ATOM 715 N N . TRP A 1 90 ? 0.838 1.1 5.805 1 98.88 90 TRP A N 1
ATOM 716 C CA . TRP A 1 90 ? 1.374 2.223 5.039 1 98.88 90 TRP A CA 1
ATOM 717 C C . TRP A 1 90 ? 1.264 1.962 3.541 1 98.88 90 TRP A C 1
ATOM 719 O O . TRP A 1 90 ? 1.52 0.848 3.076 1 98.88 90 TRP A O 1
ATOM 729 N N . SER A 1 91 ? 0.99 3.014 2.783 1 98.75 91 SER A N 1
ATOM 730 C CA . SER A 1 91 ? 0.822 2.863 1.341 1 98.75 91 SER A CA 1
ATOM 731 C C . SER A 1 91 ? 2.158 2.607 0.652 1 98.75 91 SER A C 1
ATOM 733 O O . SER A 1 91 ? 2.195 2.162 -0.497 1 98.75 91 SER A O 1
ATOM 735 N N . ASP A 1 92 ? 3.271 2.896 1.344 1 98.12 92 ASP A N 1
ATOM 736 C CA . ASP A 1 92 ? 4.574 2.643 0.736 1 98.12 92 ASP A CA 1
ATOM 737 C C . ASP A 1 92 ? 5.062 1.23 1.051 1 98.12 92 ASP A C 1
ATOM 739 O O . ASP A 1 92 ? 6.172 0.852 0.669 1 98.12 92 ASP A O 1
ATOM 743 N N . GLY A 1 93 ? 4.285 0.49 1.787 1 97.81 93 GLY A N 1
ATOM 744 C CA . GLY A 1 93 ? 4.574 -0.915 2.029 1 97.81 93 GLY A CA 1
ATOM 745 C C . GLY A 1 93 ? 5.414 -1.146 3.27 1 97.81 93 GLY A C 1
ATOM 746 O O . GLY A 1 93 ? 5.613 -2.289 3.688 1 97.81 93 GLY A O 1
ATOM 747 N N . SER A 1 94 ? 5.902 -0.129 3.875 1 97.56 94 SER A N 1
ATOM 748 C CA . SER A 1 94 ? 6.727 -0.303 5.066 1 97.56 94 SER A CA 1
ATOM 749 C C . SER A 1 94 ? 5.883 -0.729 6.266 1 97.56 94 SER A C 1
ATOM 751 O O . SER A 1 94 ? 4.656 -0.615 6.238 1 97.56 94 SER A O 1
ATOM 753 N N . ALA A 1 95 ? 6.516 -1.232 7.25 1 97.94 95 ALA A N 1
ATOM 754 C CA . ALA A 1 95 ? 5.828 -1.697 8.453 1 97.94 95 ALA A CA 1
ATOM 755 C C . ALA A 1 95 ? 5.324 -0.522 9.289 1 97.94 95 ALA A C 1
ATOM 757 O O . ALA A 1 95 ? 5.969 0.526 9.352 1 97.94 95 ALA A O 1
ATOM 758 N N . VAL A 1 96 ? 4.176 -0.711 9.891 1 98.62 96 VAL A N 1
ATOM 759 C CA . VAL A 1 96 ? 3.701 0.257 10.867 1 98.62 96 VAL A CA 1
ATOM 760 C C . VAL A 1 96 ? 4.402 0.023 12.203 1 98.62 96 VAL A C 1
ATOM 762 O O . VAL A 1 96 ? 3.895 -0.71 13.062 1 98.62 96 VAL A O 1
ATOM 765 N N . ASP A 1 97 ? 5.535 0.704 12.344 1 98.44 97 ASP A N 1
ATOM 766 C CA . ASP A 1 97 ? 6.383 0.477 13.508 1 98.44 97 ASP A CA 1
ATOM 767 C C . ASP A 1 97 ? 6.363 1.684 14.445 1 98.44 97 ASP A C 1
ATOM 769 O O . ASP A 1 97 ? 7.035 1.686 15.477 1 98.44 97 ASP A O 1
ATOM 773 N N . PHE A 1 98 ? 5.734 2.654 14.094 1 98.5 98 PHE A N 1
ATOM 774 C CA . PHE A 1 98 ? 5.531 3.896 14.828 1 98.5 98 PHE A CA 1
ATOM 775 C C . PHE A 1 98 ? 4.152 4.48 14.531 1 98.5 98 PHE A C 1
ATOM 777 O O . PHE A 1 98 ? 3.695 4.461 13.391 1 98.5 98 PHE A O 1
ATOM 784 N N . VAL A 1 99 ? 3.42 4.922 15.578 1 98.69 99 VAL A N 1
ATOM 785 C CA . VAL A 1 99 ? 2.15 5.617 15.383 1 98.69 99 VAL A CA 1
ATOM 786 C C . VAL A 1 99 ? 2.062 6.812 16.328 1 98.69 99 VAL A C 1
ATOM 788 O O . VAL A 1 99 ? 2.672 6.805 17.406 1 98.69 99 VAL A O 1
ATOM 791 N N . LEU A 1 100 ? 1.328 7.867 15.891 1 98.69 100 LEU A N 1
ATOM 792 C CA . LEU A 1 100 ? 1.116 9.047 16.719 1 98.69 100 LEU A CA 1
ATOM 793 C C . LEU A 1 100 ? -0.34 9.5 16.672 1 98.69 100 LEU A C 1
ATOM 795 O O . LEU A 1 100 ? -0.622 10.664 16.391 1 98.69 100 LEU A O 1
ATOM 799 N N . TRP A 1 101 ? -1.191 8.523 16.938 1 98.81 101 TRP A N 1
ATOM 800 C CA . TRP A 1 101 ? -2.619 8.82 17 1 98.81 101 TRP A CA 1
ATOM 801 C C . TRP A 1 101 ? -2.926 9.773 18.141 1 98.81 101 TRP A C 1
ATOM 803 O O . TRP A 1 101 ? -2.322 9.688 19.219 1 98.81 101 TRP A O 1
ATOM 813 N N . ASP A 1 102 ? -3.824 10.625 17.953 1 98.69 102 ASP A N 1
ATOM 814 C CA . ASP A 1 102 ? -4.301 11.453 19.062 1 98.69 102 ASP A CA 1
ATOM 815 C C . ASP A 1 102 ? -5.055 10.609 20.078 1 98.69 102 ASP A C 1
ATOM 817 O O . ASP A 1 102 ? -5.469 9.484 19.797 1 98.69 102 ASP A O 1
ATOM 821 N N . ALA A 1 103 ? -5.168 11.203 21.281 1 97.69 103 ALA A N 1
ATOM 822 C CA . ALA A 1 103 ? -5.938 10.523 22.328 1 97.69 103 ALA A CA 1
ATOM 823 C C . ALA A 1 103 ? -7.34 10.18 21.828 1 97.69 103 ALA A C 1
ATOM 825 O O . ALA A 1 103 ? -8.031 11.039 21.266 1 97.69 103 ALA A O 1
ATOM 826 N N . GLY A 1 104 ? -7.672 8.898 21.969 1 98.06 104 GLY A N 1
ATOM 827 C CA . GLY A 1 104 ? -9 8.461 21.562 1 98.06 104 GLY A CA 1
ATOM 828 C C . GLY A 1 104 ? -9.07 8.062 20.094 1 98.06 104 GLY A C 1
ATOM 829 O O . GLY A 1 104 ? -10.109 7.617 19.625 1 98.06 104 GLY A O 1
ATOM 830 N N . GLN A 1 105 ? -7.93 8.258 19.406 1 98.38 105 GLN A N 1
ATOM 831 C CA . GLN A 1 105 ? -7.863 7.895 18 1 98.38 105 GLN A CA 1
ATOM 832 C C . GLN A 1 105 ? -6.934 6.707 17.781 1 98.38 105 GLN A C 1
ATOM 834 O O . GLN A 1 105 ? -6.055 6.438 18.594 1 98.38 105 GLN A O 1
ATOM 839 N N . PRO A 1 106 ? -7.078 6 16.625 1 98.56 106 PRO A N 1
ATOM 840 C CA . PRO A 1 106 ? -8.219 6.07 15.711 1 98.56 106 PRO A CA 1
ATOM 841 C C . PRO A 1 106 ? -9.5 5.504 16.312 1 98.56 106 PRO A C 1
ATOM 843 O O . PRO A 1 106 ? -9.461 4.492 17.031 1 98.56 106 PRO A O 1
ATOM 846 N N . ASP A 1 107 ? -10.688 6.023 16.078 1 98.5 107 ASP A N 1
ATOM 847 C CA . ASP A 1 107 ? -11.906 5.594 16.75 1 98.5 107 ASP A CA 1
ATOM 848 C C . ASP A 1 107 ? -12.93 5.055 15.758 1 98.5 107 ASP A C 1
ATOM 850 O O . ASP A 1 107 ? -14.008 4.602 16.141 1 98.5 107 ASP A O 1
ATOM 854 N N . ASN A 1 108 ? -12.586 5.102 14.477 1 98.62 108 ASN A N 1
ATOM 855 C CA . ASN A 1 108 ? -13.508 4.629 13.445 1 98.62 108 ASN A CA 1
ATOM 856 C C . ASN A 1 108 ? -14.906 5.207 13.641 1 98.62 108 ASN A C 1
ATOM 858 O O . ASN A 1 108 ? -15.898 4.48 13.555 1 98.62 108 ASN A O 1
ATOM 862 N N . ALA A 1 109 ? -14.969 6.461 13.914 1 97.62 109 ALA A N 1
ATOM 863 C CA . ALA A 1 109 ? -16.266 7.086 14.141 1 97.62 109 ALA A CA 1
ATOM 864 C C . ALA A 1 109 ? -17.219 6.82 12.977 1 97.62 109 ALA A C 1
ATOM 866 O O . ALA A 1 109 ? -16.844 6.973 11.812 1 97.62 109 ALA A O 1
ATOM 867 N N . GLY A 1 110 ? -18.438 6.297 13.367 1 97.5 110 GLY A N 1
ATOM 868 C CA . GLY A 1 110 ? -19.422 5.98 12.344 1 97.5 110 GLY A CA 1
ATOM 869 C C . GLY A 1 110 ? -19.125 4.684 11.609 1 97.5 110 GLY A C 1
ATOM 870 O O . GLY A 1 110 ? -19.922 4.25 10.773 1 97.5 110 GLY A O 1
ATOM 871 N N . GLY A 1 111 ? -18.047 4.078 11.82 1 97.44 111 GLY A N 1
ATOM 872 C CA . GLY A 1 111 ? -17.719 2.768 11.281 1 97.44 111 GLY A CA 1
ATOM 873 C C . GLY A 1 111 ? -17.109 2.826 9.891 1 97.44 111 GLY A C 1
ATOM 874 O O . GLY A 1 111 ? -17 1.801 9.219 1 97.44 111 GLY A O 1
ATOM 875 N N . HIS A 1 112 ? -16.703 4.027 9.406 1 96.94 112 HIS A N 1
ATOM 876 C CA . HIS A 1 112 ? -16.25 4.129 8.023 1 96.94 112 HIS A CA 1
ATOM 877 C C . HIS A 1 112 ? -15.008 5 7.922 1 96.94 112 HIS A C 1
ATOM 879 O O . HIS A 1 112 ? -14.758 5.617 6.879 1 96.94 112 HIS A O 1
ATOM 885 N N . GLU A 1 113 ? -14.281 5.223 9 1 98.69 113 GLU A N 1
ATOM 886 C CA . GLU A 1 113 ? -13.023 5.957 8.977 1 98.69 113 GLU A CA 1
ATOM 887 C C . GLU A 1 113 ? -11.836 5.008 8.82 1 98.69 113 GLU A C 1
ATOM 889 O O . GLU A 1 113 ? -11.477 4.297 9.766 1 98.69 113 GLU A O 1
ATOM 894 N N . ASN A 1 114 ? -11.227 5.043 7.629 1 98.81 114 ASN A N 1
ATOM 895 C CA . ASN A 1 114 ? -10.219 4.027 7.352 1 98.81 114 ASN A CA 1
ATOM 896 C C . ASN A 1 114 ? -8.914 4.652 6.855 1 98.81 114 ASN A C 1
ATOM 898 O O . ASN A 1 114 ? -7.977 3.941 6.5 1 98.81 114 ASN A O 1
ATOM 902 N N . CYS A 1 115 ? -8.859 5.941 6.785 1 98.94 115 CYS A N 1
ATOM 903 C CA . CYS A 1 115 ? -7.664 6.617 6.297 1 98.94 115 CYS A CA 1
ATOM 904 C C . CYS A 1 115 ? -7.145 7.621 7.32 1 98.94 115 CYS A C 1
ATOM 906 O O . CYS A 1 115 ? -7.93 8.273 8.008 1 98.94 115 CYS A O 1
ATOM 908 N N . GLY A 1 116 ? -5.844 7.703 7.418 1 98.94 116 GLY A N 1
ATOM 909 C CA . GLY A 1 116 ? -5.238 8.555 8.43 1 98.94 116 GLY A CA 1
ATOM 910 C C . GLY A 1 116 ? -4.812 9.906 7.895 1 98.94 116 GLY A C 1
ATOM 911 O O . GLY A 1 116 ? -4.344 10.016 6.758 1 98.94 116 GLY A O 1
ATOM 912 N N . HIS A 1 117 ? -5.023 10.883 8.703 1 98.94 117 HIS A N 1
ATOM 913 C CA . HIS A 1 117 ? -4.516 12.227 8.445 1 98.94 117 HIS A CA 1
ATOM 914 C C . HIS A 1 117 ? -3.828 12.805 9.672 1 98.94 117 HIS A C 1
ATOM 916 O O . HIS A 1 117 ? -4.012 12.305 10.789 1 98.94 117 HIS A O 1
ATOM 922 N N . THR A 1 118 ? -2.994 13.797 9.469 1 98.81 118 THR A N 1
ATOM 923 C CA . THR A 1 118 ? -2.342 14.5 10.57 1 98.81 118 THR A CA 1
ATOM 924 C C . THR A 1 118 ? -2.939 15.891 10.758 1 98.81 118 THR A C 1
ATOM 926 O O . THR A 1 118 ? -3.957 16.219 10.141 1 98.81 118 THR A O 1
ATOM 929 N N . ASN A 1 119 ? -2.369 16.641 11.75 1 98.12 119 ASN A N 1
ATOM 930 C CA . ASN A 1 119 ? -2.832 17.984 12.109 1 98.12 119 ASN A CA 1
ATOM 931 C C . ASN A 1 119 ? -4.18 17.938 12.82 1 98.12 119 ASN A C 1
ATOM 933 O O . ASN A 1 119 ? -5.039 18.781 12.594 1 98.12 119 ASN A O 1
ATOM 937 N N . TYR A 1 120 ? -4.375 16.906 13.562 1 98.06 120 TYR A N 1
ATOM 938 C CA . TYR A 1 120 ? -5.578 16.781 14.375 1 98.06 120 TYR A CA 1
ATOM 939 C C . TYR A 1 120 ? -5.316 17.219 15.805 1 98.06 120 TYR A C 1
ATOM 941 O O . TYR A 1 120 ? -4.324 16.812 16.422 1 98.06 120 TYR A O 1
ATOM 949 N N . GLY A 1 121 ? -6.145 18.062 16.328 1 96 121 GLY A N 1
ATOM 950 C CA . GLY A 1 121 ? -6.051 18.484 17.719 1 96 121 GLY A CA 1
ATOM 951 C C . GLY A 1 121 ? -4.926 19.469 17.969 1 96 121 GLY A C 1
ATOM 952 O O . GLY A 1 121 ? -4.246 19.891 17.031 1 96 121 GLY A O 1
ATOM 953 N N . PRO A 1 122 ? -4.688 19.828 19.219 1 94.19 122 PRO A N 1
ATOM 954 C CA . PRO A 1 122 ? -3.73 20.891 19.578 1 94.19 122 PRO A CA 1
ATOM 955 C C . PRO A 1 122 ? -2.277 20.438 19.422 1 94.19 122 PRO A C 1
ATOM 957 O O . PRO A 1 122 ? -1.376 21.281 19.344 1 94.19 122 PRO A O 1
ATOM 960 N N . LYS A 1 123 ? -2.129 19.156 19.359 1 95.06 123 LYS A N 1
ATOM 961 C CA . LYS A 1 123 ? -0.764 18.641 19.234 1 95.06 123 LYS A CA 1
ATOM 962 C C . LYS A 1 123 ? -0.495 18.125 17.828 1 95.06 123 LYS A C 1
ATOM 964 O O . LYS A 1 123 ? 0.512 17.453 17.594 1 95.06 123 LYS A O 1
ATOM 969 N N . PHE A 1 124 ? -1.436 18.25 16.906 1 97.44 124 PHE A N 1
ATOM 970 C CA . PHE A 1 124 ? -1.286 17.984 15.484 1 97.44 124 PHE A CA 1
ATOM 971 C C . PHE A 1 124 ? -0.997 16.5 15.25 1 97.44 124 PHE A C 1
ATOM 973 O O . PHE A 1 124 ? -0.132 16.156 14.438 1 97.44 124 PHE A O 1
ATOM 980 N N . LYS A 1 125 ? -1.649 15.688 16.047 1 98.56 125 LYS A N 1
ATOM 981 C CA . LYS A 1 125 ? -1.474 14.242 15.961 1 98.56 125 LYS A CA 1
ATOM 982 C C . LYS A 1 125 ? -2.363 13.641 14.875 1 98.56 125 LYS A C 1
ATOM 984 O O . LYS A 1 125 ? -2.871 14.359 14.016 1 98.56 125 LYS A O 1
ATOM 989 N N . TRP A 1 126 ? -2.453 12.305 14.789 1 98.94 126 TRP A N 1
ATOM 990 C CA . TRP A 1 126 ? -3.166 11.625 13.711 1 98.94 126 TRP A CA 1
ATOM 991 C C . TRP A 1 126 ? -4.609 11.336 14.109 1 98.94 126 TRP A C 1
ATOM 993 O O . TRP A 1 126 ? -4.914 11.195 15.297 1 98.94 126 TRP A O 1
ATOM 1003 N N . ASN A 1 127 ? -5.453 11.242 13.172 1 98.88 127 ASN A N 1
ATOM 1004 C CA . ASN A 1 127 ? -6.852 10.836 13.266 1 98.88 127 ASN A CA 1
ATOM 1005 C C . ASN A 1 127 ? -7.293 10.055 12.039 1 98.88 127 ASN A C 1
ATOM 1007 O O . ASN A 1 127 ? -6.754 10.25 10.945 1 98.88 127 ASN A O 1
ATOM 1011 N N . ASP A 1 128 ? -8.133 9.078 12.258 1 98.88 128 ASP A N 1
ATOM 1012 C CA . ASP A 1 128 ? -8.719 8.406 11.094 1 98.88 128 ASP A CA 1
ATOM 1013 C C . ASP A 1 128 ? -10 9.117 10.648 1 98.88 128 ASP A C 1
ATOM 1015 O O . ASP A 1 128 ? -10.742 9.648 11.469 1 98.88 128 ASP A O 1
ATOM 1019 N N . TYR A 1 129 ? -10.156 9.156 9.367 1 98.81 129 TYR A N 1
ATOM 1020 C CA . TYR A 1 129 ? -11.273 9.828 8.711 1 98.81 129 TYR A CA 1
ATOM 1021 C C . TYR A 1 129 ? -11.727 9.062 7.473 1 98.81 129 TYR A C 1
ATOM 1023 O O . TYR A 1 129 ? -11.023 8.164 7.004 1 98.81 129 TYR A O 1
ATOM 1031 N N . PRO A 1 130 ? -13.047 9.305 7.039 1 98.88 130 PRO A N 1
ATOM 1032 C CA . PRO A 1 130 ? -13.477 8.648 5.801 1 98.88 130 PRO A CA 1
ATOM 1033 C C . PRO A 1 130 ? -12.555 8.961 4.621 1 98.88 130 PRO A C 1
ATOM 1035 O O . PRO A 1 130 ? -12.258 10.125 4.355 1 98.88 130 PRO A O 1
ATOM 1038 N N . CYS A 1 131 ? -12.195 7.965 3.867 1 98.88 131 CYS A N 1
ATOM 1039 C CA . CYS A 1 131 ? -11.188 8.055 2.814 1 98.88 131 CYS A CA 1
ATOM 1040 C C . CYS A 1 131 ? -11.664 8.961 1.685 1 98.88 131 CYS A C 1
ATOM 1042 O O . CYS A 1 131 ? -10.852 9.453 0.896 1 98.88 131 CYS A O 1
ATOM 1044 N N . SER A 1 132 ? -12.898 9.18 1.586 1 98.69 132 SER A N 1
ATOM 1045 C CA . SER A 1 132 ? -13.492 9.898 0.466 1 98.69 132 SER A CA 1
ATOM 1046 C C . SER A 1 132 ? -13.383 11.406 0.661 1 98.69 132 SER A C 1
ATOM 1048 O O . SER A 1 132 ? -13.672 12.18 -0.257 1 98.69 132 SER A O 1
ATOM 1050 N N . LYS A 1 133 ? -13.047 11.805 1.881 1 98.81 133 LYS A N 1
ATOM 1051 C CA . LYS A 1 133 ? -12.914 13.234 2.125 1 98.81 133 LYS A CA 1
ATOM 1052 C C . LYS A 1 133 ? -11.742 13.828 1.344 1 98.81 133 LYS A C 1
ATOM 1054 O O . LYS A 1 133 ? -10.828 13.102 0.956 1 98.81 133 LYS A O 1
ATOM 1059 N N . LEU A 1 134 ? -11.883 15.07 1.076 1 98.94 134 LEU A N 1
ATOM 1060 C CA . LEU A 1 134 ? -10.867 15.758 0.293 1 98.94 134 LEU A CA 1
ATOM 1061 C C . LEU A 1 134 ? -9.922 16.547 1.198 1 98.94 134 LEU A C 1
ATOM 1063 O O . LEU A 1 134 ? -10.359 17.453 1.912 1 98.94 134 LEU A O 1
ATOM 1067 N N . PHE A 1 135 ? -8.641 16.172 1.249 1 98.94 135 PHE A N 1
ATOM 1068 C CA . PHE A 1 135 ? -7.637 16.875 2.049 1 98.94 135 PHE A CA 1
ATOM 1069 C C . PHE A 1 135 ? -6.371 17.109 1.236 1 98.94 135 PHE A C 1
ATOM 1071 O O . PHE A 1 135 ? -6.176 16.5 0.183 1 98.94 135 PHE A O 1
ATOM 1078 N N . THR A 1 136 ? -5.574 18.125 1.685 1 98.94 136 THR A N 1
ATOM 1079 C CA . THR A 1 136 ? -4.188 18.219 1.242 1 98.94 136 THR A CA 1
ATOM 1080 C C . THR A 1 136 ? -3.391 17 1.687 1 98.94 136 THR A C 1
ATOM 1082 O O . THR A 1 136 ? -3.914 16.125 2.395 1 98.94 136 THR A O 1
ATOM 1085 N N . PHE A 1 137 ? -2.137 16.875 1.179 1 98.94 137 PHE A N 1
ATOM 1086 C CA . PHE A 1 137 ? -1.396 15.664 1.5 1 98.94 137 PHE A CA 1
ATOM 1087 C C . PHE A 1 137 ? 0.102 15.883 1.338 1 98.94 137 PHE A C 1
ATOM 1089 O O . PHE A 1 137 ? 0.53 16.891 0.783 1 98.94 137 PHE A O 1
ATOM 1096 N N . VAL A 1 138 ? 0.834 14.969 1.921 1 98.94 138 VAL A N 1
ATOM 1097 C CA . VAL A 1 138 ? 2.291 15 1.841 1 98.94 138 VAL A CA 1
ATOM 1098 C C . VAL A 1 138 ? 2.793 13.734 1.145 1 98.94 138 VAL A C 1
ATOM 1100 O O . VAL A 1 138 ? 2.371 12.625 1.479 1 98.94 138 VAL A O 1
ATOM 1103 N N . CYS A 1 139 ? 3.65 13.93 0.144 1 98.94 139 CYS A N 1
ATOM 1104 C CA . CYS A 1 139 ? 4.328 12.836 -0.542 1 98.94 139 CYS A CA 1
ATOM 1105 C C . CYS A 1 139 ? 5.742 12.648 -0.004 1 98.94 139 CYS A C 1
ATOM 1107 O O . CYS A 1 139 ? 6.391 13.617 0.4 1 98.94 139 CYS A O 1
ATOM 1109 N N . GLU A 1 140 ? 6.168 11.453 -0.034 1 98.75 140 GLU A N 1
ATOM 1110 C CA . GLU A 1 140 ? 7.535 11.062 0.301 1 98.75 140 GLU A CA 1
ATOM 1111 C C . GLU A 1 140 ? 8.133 10.164 -0.774 1 98.75 140 GLU A C 1
ATOM 1113 O O . GLU A 1 140 ? 7.535 9.148 -1.146 1 98.75 140 GLU A O 1
ATOM 1118 N N . THR A 1 141 ? 9.359 10.5 -1.215 1 97.38 141 THR A N 1
ATOM 1119 C CA . THR A 1 141 ? 9.977 9.734 -2.287 1 97.38 141 THR A CA 1
ATOM 1120 C C . THR A 1 141 ? 10.391 8.344 -1.792 1 97.38 141 THR A C 1
ATOM 1122 O O . THR A 1 141 ? 10.68 8.164 -0.607 1 97.38 141 THR A O 1
ATOM 1125 N N . ARG A 1 142 ? 10.383 7.371 -2.717 1 91.69 142 ARG A N 1
ATOM 1126 C CA . ARG A 1 142 ? 10.867 6.023 -2.428 1 91.69 142 ARG A CA 1
ATOM 1127 C C . ARG A 1 142 ? 12.391 5.98 -2.408 1 91.69 142 ARG A C 1
ATOM 1129 O O . ARG A 1 142 ? 13.047 6.836 -3.008 1 91.69 142 ARG A O 1
ATOM 1136 N N . LEU A 1 143 ? 12.828 5.078 -1.672 1 80.81 143 LEU A N 1
ATOM 1137 C CA . LEU A 1 143 ? 14.273 4.898 -1.646 1 80.81 143 LEU A CA 1
ATOM 1138 C C . LEU A 1 143 ? 14.789 4.422 -3 1 80.81 143 LEU A C 1
ATOM 1140 O O . LEU A 1 143 ? 14.172 3.566 -3.637 1 80.81 143 LEU A O 1
ATOM 1144 N N . VAL A 1 144 ? 15.781 5.211 -3.555 1 70.56 144 VAL A N 1
ATOM 1145 C CA . VAL A 1 144 ? 16.484 4.766 -4.754 1 70.56 144 VAL A CA 1
ATOM 1146 C C . VAL A 1 144 ? 17.891 4.297 -4.383 1 70.56 144 VAL A C 1
ATOM 1148 O O . VAL A 1 144 ? 18.656 5.043 -3.783 1 70.56 144 VAL A O 1
ATOM 1151 N N . CYS A 1 145 ? 18 3.023 -4.523 1 66.5 145 CYS A N 1
ATOM 1152 C CA . CYS A 1 145 ? 19.344 2.51 -4.219 1 66.5 145 CYS A CA 1
ATOM 1153 C C . CYS A 1 145 ? 20.328 2.885 -5.312 1 66.5 145 CYS A C 1
ATOM 1155 O O . CYS A 1 145 ? 20 2.836 -6.5 1 66.5 145 CYS A O 1
ATOM 1157 N N . PRO A 1 146 ? 21.516 3.574 -5.027 1 58.66 146 PRO A N 1
ATOM 1158 C CA . PRO A 1 146 ? 22.531 3.938 -6.031 1 58.66 146 PRO A CA 1
ATOM 1159 C C . PRO A 1 146 ? 23.016 2.738 -6.844 1 58.66 146 PRO A C 1
ATOM 1161 O O . PRO A 1 146 ? 22.953 1.602 -6.371 1 58.66 146 PRO A O 1
ATOM 1164 N N . MET B 1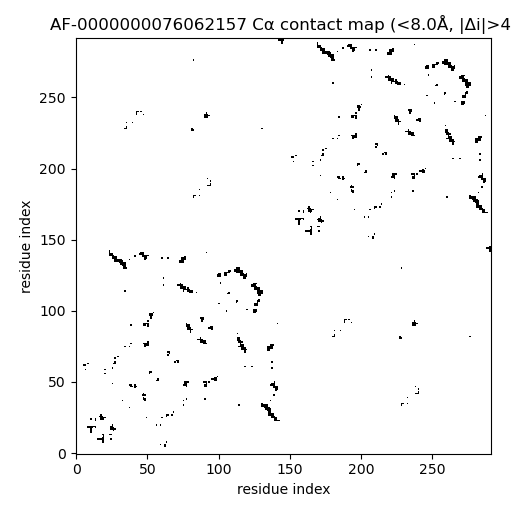 1 ? 3.609 -27.531 -27.391 1 32.56 1 MET B N 1
ATOM 1165 C CA . MET B 1 1 ? 4.105 -27.891 -26.062 1 32.56 1 MET B CA 1
ATOM 1166 C C . MET B 1 1 ? 4.871 -26.734 -25.438 1 32.56 1 MET B C 1
ATOM 1168 O O . MET B 1 1 ? 5.988 -26.422 -25.859 1 32.56 1 MET B O 1
ATOM 1172 N N . LEU B 1 2 ? 4.242 -25.594 -25.188 1 37.62 2 LEU B N 1
ATOM 1173 C CA . LEU B 1 2 ? 4.965 -24.484 -24.578 1 37.62 2 LEU B CA 1
ATOM 1174 C C . LEU B 1 2 ? 5.801 -24.953 -23.406 1 37.62 2 LEU B C 1
ATOM 1176 O O . LEU B 1 2 ? 5.258 -25.469 -22.406 1 37.62 2 LEU B O 1
ATOM 1180 N N . CYS B 1 3 ? 6.926 -25.531 -23.547 1 41.28 3 CYS B N 1
ATOM 1181 C CA . CYS B 1 3 ? 7.859 -26.031 -22.531 1 41.28 3 CYS B CA 1
ATOM 1182 C C . CYS B 1 3 ? 7.957 -25.078 -21.359 1 41.28 3 CYS B C 1
ATOM 1184 O O . CYS B 1 3 ? 8.242 -23.891 -21.547 1 41.28 3 CYS B O 1
ATOM 1186 N N . CYS B 1 4 ? 6.969 -25.141 -20.453 1 47.66 4 CYS B N 1
ATOM 1187 C CA . CYS B 1 4 ? 7.012 -24.406 -19.188 1 47.66 4 CYS B CA 1
ATOM 1188 C C . CYS B 1 4 ? 8.438 -24.297 -18.672 1 47.66 4 CYS B C 1
ATOM 1190 O O . CYS B 1 4 ? 9.031 -25.297 -18.281 1 47.66 4 CYS B O 1
ATOM 1192 N N . LEU B 1 5 ? 9.297 -23.609 -19.375 1 49.03 5 LEU B N 1
ATOM 1193 C CA . LEU B 1 5 ? 10.664 -23.469 -18.875 1 49.03 5 LEU B CA 1
ATOM 1194 C C . LEU B 1 5 ? 10.672 -23.281 -17.359 1 49.03 5 LEU B C 1
ATOM 1196 O O . LEU B 1 5 ? 10.195 -22.266 -16.844 1 49.03 5 LEU B O 1
ATOM 1200 N N . SER B 1 6 ? 10.438 -24.422 -16.656 1 61.03 6 SER B N 1
ATOM 1201 C CA . SER 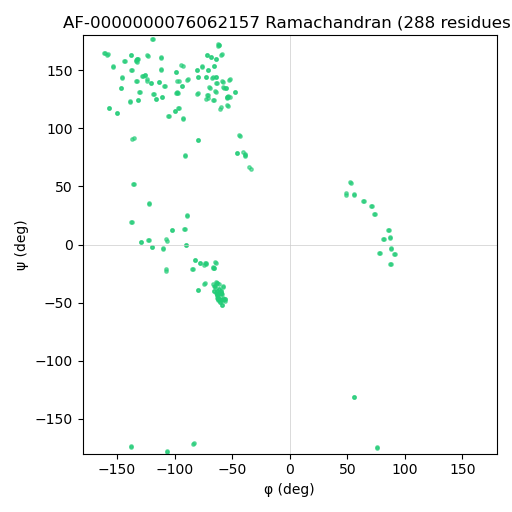B 1 6 ? 10.672 -24.438 -15.219 1 61.03 6 SER B CA 1
ATOM 1202 C C . SER B 1 6 ? 11.984 -23.75 -14.867 1 61.03 6 SER B C 1
ATOM 1204 O O . SER B 1 6 ? 13.039 -24.094 -15.414 1 61.03 6 SER B O 1
ATOM 1206 N N . VAL B 1 7 ? 11.922 -22.453 -14.539 1 70.75 7 VAL B N 1
ATOM 1207 C CA . VAL B 1 7 ? 13.133 -21.797 -14.07 1 70.75 7 VAL B CA 1
ATOM 1208 C C . VAL B 1 7 ? 13.648 -22.484 -12.805 1 70.75 7 VAL B C 1
ATOM 1210 O O . VAL B 1 7 ? 12.875 -22.797 -11.906 1 70.75 7 VAL B O 1
ATOM 1213 N N . LYS B 1 8 ? 14.93 -23.094 -12.836 1 83.38 8 LYS B N 1
ATOM 1214 C CA . LYS B 1 8 ? 15.562 -23.625 -11.633 1 83.38 8 LYS B CA 1
ATOM 1215 C C . LYS B 1 8 ? 15.633 -22.547 -10.547 1 83.38 8 LYS B C 1
ATOM 1217 O O . LYS B 1 8 ? 16.172 -21.469 -10.766 1 83.38 8 LYS B O 1
ATOM 1222 N N . LEU B 1 9 ? 15.016 -22.828 -9.445 1 93.44 9 LEU B N 1
ATOM 1223 C CA . LEU B 1 9 ? 15.023 -21.891 -8.328 1 93.44 9 LEU B CA 1
ATOM 1224 C C . LEU B 1 9 ? 16.406 -21.844 -7.676 1 93.44 9 LEU B C 1
ATOM 1226 O O . LEU B 1 9 ? 17.016 -22.875 -7.43 1 93.44 9 LEU B O 1
ATOM 1230 N N . GLN B 1 10 ? 16.891 -20.641 -7.527 1 94.19 10 GLN B N 1
ATOM 1231 C CA . GLN B 1 10 ? 18.156 -20.453 -6.84 1 94.19 10 GLN B CA 1
ATOM 1232 C C . GLN B 1 10 ? 17.984 -19.562 -5.613 1 94.19 10 GLN B C 1
ATOM 1234 O O . GLN B 1 10 ? 17.25 -18.562 -5.652 1 94.19 10 GLN B O 1
ATOM 1239 N N . ARG B 1 11 ? 18.656 -19.938 -4.547 1 93.5 11 ARG B N 1
ATOM 1240 C CA . ARG B 1 11 ? 18.562 -19.156 -3.316 1 93.5 11 ARG B CA 1
ATOM 1241 C C . ARG B 1 11 ? 19.453 -17.922 -3.375 1 93.5 11 ARG B C 1
ATOM 1243 O O . ARG B 1 11 ? 19.062 -16.844 -2.908 1 93.5 11 ARG B O 1
ATOM 1250 N N . GLY B 1 12 ? 20.609 -18.125 -3.959 1 93.44 12 GLY B N 1
ATOM 1251 C CA . GLY B 1 12 ? 21.562 -17.031 -3.924 1 93.44 12 GLY B CA 1
ATOM 1252 C C . GLY B 1 12 ? 21.859 -16.547 -2.52 1 93.44 12 GLY B C 1
ATOM 1253 O O . GLY B 1 12 ? 22.188 -17.328 -1.632 1 93.44 12 GLY B O 1
ATOM 1254 N N . ASN B 1 13 ? 21.812 -15.273 -2.273 1 93 13 ASN B N 1
ATOM 1255 C CA . ASN B 1 13 ? 22.109 -14.695 -0.967 1 93 13 ASN B CA 1
ATOM 1256 C C . ASN B 1 13 ? 20.844 -14.555 -0.122 1 93 13 ASN B C 1
ATOM 1258 O O . ASN B 1 13 ? 20.859 -13.883 0.911 1 93 13 ASN B O 1
ATOM 1262 N N . CYS B 1 14 ? 19.828 -15.188 -0.568 1 97.31 14 CYS B N 1
ATOM 1263 C CA . CYS B 1 14 ? 18.562 -15.094 0.147 1 97.31 14 CYS B CA 1
ATOM 1264 C C . CYS B 1 14 ? 18.531 -16.031 1.343 1 97.31 14 CYS B C 1
ATOM 1266 O O . CYS B 1 14 ? 19.219 -17.062 1.342 1 97.31 14 CYS B O 1
ATOM 1268 N N . PRO B 1 15 ? 17.781 -15.625 2.365 1 95.75 15 PRO B N 1
ATOM 1269 C CA . PRO B 1 15 ? 17.641 -16.531 3.512 1 95.75 15 PRO B CA 1
ATOM 1270 C C . PRO B 1 15 ? 16.969 -17.844 3.139 1 95.75 15 PRO B C 1
ATOM 1272 O O . PRO B 1 15 ? 16.453 -18 2.025 1 95.75 15 PRO B O 1
ATOM 1275 N N . MET B 1 16 ? 16.969 -18.734 4.09 1 95.69 16 MET B N 1
ATOM 1276 C CA . MET B 1 16 ? 16.328 -20.016 3.865 1 95.69 16 MET B CA 1
ATOM 1277 C C . MET B 1 16 ? 14.867 -19.844 3.484 1 95.69 16 MET B C 1
ATOM 1279 O O . MET B 1 16 ? 14.172 -18.984 4.047 1 95.69 16 MET B O 1
ATOM 1283 N N . PHE B 1 17 ? 14.383 -20.562 2.459 1 95.88 17 PHE B N 1
ATOM 1284 C CA . PHE B 1 17 ? 13 -20.656 2.008 1 95.88 17 PHE B CA 1
ATOM 1285 C C . PHE B 1 17 ? 12.625 -19.469 1.13 1 95.88 17 PHE B C 1
ATOM 1287 O O . PHE B 1 17 ? 11.461 -19.281 0.781 1 95.88 17 PHE B O 1
ATOM 1294 N N . TRP B 1 18 ? 13.648 -18.688 0.905 1 98.31 18 TRP B N 1
ATOM 1295 C CA . TRP B 1 18 ? 13.484 -17.594 -0.054 1 98.31 18 TRP B CA 1
ATOM 1296 C C . TRP B 1 18 ? 14.328 -17.844 -1.302 1 98.31 18 TRP B C 1
ATOM 1298 O O . TRP B 1 18 ? 15.422 -18.406 -1.221 1 98.31 18 TRP B O 1
ATOM 1308 N N . TRP B 1 19 ? 13.859 -17.328 -2.447 1 98.12 19 TRP B N 1
ATOM 1309 C CA . TRP B 1 19 ? 14.516 -17.594 -3.727 1 98.12 19 TRP B CA 1
ATOM 1310 C C . TRP B 1 19 ? 14.805 -16.281 -4.461 1 98.12 19 TRP B C 1
ATOM 1312 O O . TRP B 1 19 ? 13.992 -15.359 -4.449 1 98.12 19 TRP B O 1
ATOM 1322 N N . SER B 1 20 ? 15.922 -16.375 -5.117 1 97.12 20 SER B N 1
ATOM 1323 C CA . SER B 1 20 ? 16.469 -15.133 -5.664 1 97.12 20 SER B CA 1
ATOM 1324 C C . SER B 1 20 ? 16.031 -14.922 -7.105 1 97.12 20 SER B C 1
ATOM 1326 O O . SER B 1 20 ? 15.977 -15.875 -7.895 1 97.12 20 SER B O 1
ATOM 1328 N N . PHE B 1 21 ? 15.633 -13.617 -7.398 1 95.94 21 PHE B N 1
ATOM 1329 C CA . PHE B 1 21 ? 15.383 -13.172 -8.758 1 95.94 21 PHE B CA 1
ATOM 1330 C C . PHE B 1 21 ? 15.688 -11.688 -8.914 1 95.94 21 PHE B C 1
ATOM 1332 O O . PHE B 1 21 ? 15.07 -10.852 -8.25 1 95.94 21 PHE B O 1
ATOM 1339 N N . ASN B 1 22 ? 16.656 -11.359 -9.656 1 92.62 22 ASN B N 1
ATOM 1340 C CA . ASN B 1 22 ? 17.031 -9.984 -9.977 1 92.62 22 ASN B CA 1
ATOM 1341 C C . ASN B 1 22 ? 17.281 -9.164 -8.719 1 92.62 22 ASN B C 1
ATOM 1343 O O . ASN B 1 22 ? 16.734 -8.062 -8.578 1 92.62 22 ASN B O 1
ATOM 1347 N N . GLY B 1 23 ? 17.953 -9.742 -7.793 1 90.62 23 GLY B N 1
ATOM 1348 C CA . GLY B 1 23 ? 18.438 -9.008 -6.637 1 90.62 23 GLY B CA 1
ATOM 1349 C C . GLY B 1 23 ? 17.422 -8.938 -5.508 1 90.62 23 GLY B C 1
ATOM 1350 O O . GLY B 1 23 ? 17.641 -8.25 -4.508 1 90.62 23 GLY B O 1
ATOM 1351 N N . ARG B 1 24 ? 16.312 -9.633 -5.66 1 94.56 24 ARG B N 1
ATOM 1352 C CA . ARG B 1 24 ? 15.289 -9.688 -4.617 1 94.56 24 ARG B CA 1
ATOM 1353 C C . ARG B 1 24 ? 15 -11.133 -4.211 1 94.56 24 ARG B C 1
ATOM 1355 O O . ARG B 1 24 ? 15.383 -12.07 -4.91 1 94.56 24 ARG B O 1
ATOM 1362 N N . CYS B 1 25 ? 14.406 -11.273 -3.094 1 97.88 25 CYS B N 1
ATOM 1363 C CA . CYS B 1 25 ? 14.07 -12.594 -2.588 1 97.88 25 CYS B CA 1
ATOM 1364 C C . CYS B 1 25 ? 12.555 -12.789 -2.543 1 97.88 25 CYS B C 1
ATOM 1366 O O . CYS B 1 25 ? 11.82 -11.867 -2.184 1 97.88 25 CYS B O 1
ATOM 1368 N N . TYR B 1 26 ? 12.133 -13.945 -2.904 1 98.69 26 TYR B N 1
ATOM 1369 C CA . TYR B 1 26 ? 10.719 -14.305 -3.014 1 98.69 26 TYR B CA 1
ATOM 1370 C C . TYR B 1 26 ? 10.414 -15.555 -2.193 1 98.69 26 TYR B C 1
ATOM 1372 O O . TYR B 1 26 ? 11.242 -16.453 -2.084 1 98.69 26 TYR B O 1
ATOM 1380 N N . LYS B 1 27 ? 9.25 -15.594 -1.649 1 98.75 27 LYS B N 1
ATOM 1381 C CA . LYS B 1 27 ? 8.82 -16.734 -0.851 1 98.75 27 LYS B CA 1
ATOM 1382 C C . LYS B 1 27 ? 7.367 -17.094 -1.145 1 98.75 27 LYS B C 1
ATOM 1384 O O . LYS B 1 27 ? 6.488 -16.234 -1.095 1 98.75 27 LYS B O 1
ATOM 1389 N N . TYR B 1 28 ? 7.18 -18.297 -1.534 1 98.69 28 TYR B N 1
ATOM 1390 C CA . TYR B 1 28 ? 5.832 -18.859 -1.601 1 98.69 28 TYR B CA 1
ATOM 1391 C C . TYR B 1 28 ? 5.355 -19.297 -0.223 1 98.69 28 TYR B C 1
ATOM 1393 O O . TYR B 1 28 ? 6.082 -19.984 0.498 1 98.69 28 TYR B O 1
ATOM 1401 N N . VAL B 1 29 ? 4.199 -18.891 0.148 1 98.88 29 VAL B N 1
ATOM 1402 C CA . VAL B 1 29 ? 3.633 -19.281 1.436 1 98.88 29 VAL B CA 1
ATOM 1403 C C . VAL B 1 29 ? 2.365 -20.109 1.217 1 98.88 29 VAL B C 1
ATOM 1405 O O . VAL B 1 29 ? 1.401 -19.625 0.616 1 98.88 29 VAL B O 1
ATOM 1408 N N . ALA B 1 30 ? 2.322 -21.25 1.777 1 98.62 30 ALA B N 1
ATOM 1409 C CA . ALA B 1 30 ? 1.279 -22.234 1.488 1 98.62 30 ALA B CA 1
ATOM 1410 C C . ALA B 1 30 ? 0.038 -21.984 2.34 1 98.62 30 ALA B C 1
ATOM 1412 O O . ALA B 1 30 ? -1.04 -22.5 2.047 1 98.62 30 ALA B O 1
ATOM 1413 N N . SER B 1 31 ? 0.216 -21.266 3.475 1 98.56 31 SER B N 1
ATOM 1414 C CA . SER B 1 31 ? -0.955 -20.906 4.273 1 98.56 31 SER B CA 1
ATOM 1415 C C . SER B 1 31 ? -1.959 -20.109 3.457 1 98.56 31 SER B C 1
ATOM 1417 O O . SER B 1 31 ? -1.572 -19.266 2.639 1 98.56 31 SER B O 1
ATOM 1419 N N . ARG B 1 32 ? -3.199 -20.391 3.656 1 98.88 32 ARG B N 1
ATOM 1420 C CA . ARG B 1 32 ? -4.254 -19.656 2.973 1 98.88 32 ARG B CA 1
ATOM 1421 C C . ARG B 1 32 ? -4.801 -18.531 3.855 1 98.88 32 ARG B C 1
ATOM 1423 O O . ARG B 1 32 ? -5.309 -18.797 4.949 1 98.88 32 ARG B O 1
ATOM 1430 N N . LEU B 1 33 ? -4.66 -17.312 3.426 1 98.94 33 LEU B N 1
ATOM 1431 C CA . LEU B 1 33 ? -5.062 -16.141 4.18 1 98.94 33 LEU B CA 1
ATOM 1432 C C . LEU B 1 33 ? -5.844 -15.164 3.295 1 98.94 33 LEU B C 1
ATOM 1434 O O . LEU B 1 33 ? -5.859 -15.312 2.07 1 98.94 33 LEU B O 1
ATOM 1438 N N . THR B 1 34 ? -6.645 -14.266 3.924 1 98.94 34 THR B N 1
ATOM 1439 C CA . THR B 1 34 ? -7.18 -13.141 3.162 1 98.94 34 THR B CA 1
ATOM 1440 C C . THR B 1 34 ? -6.055 -12.297 2.57 1 98.94 34 THR B C 1
ATOM 1442 O O . THR B 1 34 ? -4.898 -12.422 2.98 1 98.94 34 THR B O 1
ATOM 1445 N N . TRP B 1 35 ? -6.395 -11.5 1.64 1 98.94 35 TRP B N 1
ATOM 1446 C CA . TRP B 1 35 ? -5.383 -10.641 1.037 1 98.94 35 TRP B CA 1
ATOM 1447 C C . TRP B 1 35 ? -4.688 -9.797 2.098 1 98.94 35 TRP B C 1
ATOM 1449 O O . TRP B 1 35 ? -3.461 -9.688 2.113 1 98.94 35 TRP B O 1
ATOM 1459 N N . ALA B 1 36 ? -5.516 -9.188 2.971 1 98.94 36 ALA B N 1
ATOM 1460 C CA . ALA B 1 36 ? -4.977 -8.312 4.004 1 98.94 36 ALA B CA 1
ATOM 1461 C C . ALA B 1 36 ? -4.062 -9.078 4.957 1 98.94 36 ALA B C 1
ATOM 1463 O O . ALA B 1 36 ? -2.963 -8.617 5.277 1 98.94 36 ALA B O 1
ATOM 1464 N N . ASP B 1 37 ? -4.48 -10.219 5.402 1 98.94 37 ASP B N 1
ATOM 1465 C CA . ASP B 1 37 ? -3.67 -11.016 6.32 1 98.94 37 ASP B CA 1
ATOM 1466 C C . ASP B 1 37 ? -2.387 -11.492 5.645 1 98.94 37 ASP B C 1
ATOM 1468 O O . ASP B 1 37 ? -1.343 -11.602 6.289 1 98.94 37 ASP B O 1
ATOM 1472 N N . ALA B 1 38 ? -2.494 -11.805 4.363 1 99 38 ALA B N 1
ATOM 1473 C CA . ALA B 1 38 ? -1.31 -12.188 3.602 1 99 38 ALA B CA 1
ATOM 1474 C C . ALA B 1 38 ? -0.306 -11.039 3.533 1 99 38 ALA B C 1
ATOM 1476 O O . ALA B 1 38 ? 0.893 -11.242 3.742 1 99 38 ALA B O 1
ATOM 1477 N N . GLU B 1 39 ? -0.805 -9.852 3.23 1 98.94 39 GLU B N 1
ATOM 1478 C CA . GLU B 1 39 ? 0.077 -8.688 3.203 1 98.94 39 GLU B CA 1
ATOM 1479 C C . GLU B 1 39 ? 0.722 -8.453 4.566 1 98.94 39 GLU B C 1
ATOM 1481 O O . GLU B 1 39 ? 1.93 -8.219 4.652 1 98.94 39 GLU B O 1
ATOM 1486 N N . LEU B 1 40 ? -0.048 -8.492 5.613 1 98.88 40 LEU B N 1
ATOM 1487 C CA . LEU B 1 40 ? 0.485 -8.266 6.953 1 98.88 40 LEU B CA 1
ATOM 1488 C C . LEU B 1 40 ? 1.525 -9.32 7.309 1 98.88 40 LEU B C 1
ATOM 1490 O O . LEU B 1 40 ? 2.523 -9.023 7.969 1 98.88 40 LEU B O 1
ATOM 1494 N N . TYR B 1 41 ? 1.278 -10.57 6.891 1 98.88 41 TYR B N 1
ATOM 1495 C CA . TYR B 1 41 ? 2.279 -11.617 7.066 1 98.88 41 TYR B CA 1
ATOM 1496 C C . TYR B 1 41 ? 3.58 -11.25 6.359 1 98.88 41 TYR B C 1
ATOM 1498 O O . TYR B 1 41 ? 4.656 -11.297 6.961 1 98.88 41 TYR B O 1
ATOM 1506 N N . CYS B 1 42 ? 3.486 -10.898 5.082 1 98.88 42 CYS B N 1
ATOM 1507 C CA . CYS B 1 42 ? 4.684 -10.562 4.316 1 98.88 42 CYS B CA 1
ATOM 1508 C C . CYS B 1 42 ? 5.422 -9.391 4.941 1 98.88 42 CYS B C 1
ATOM 1510 O O . CYS B 1 42 ? 6.652 -9.398 5.023 1 98.88 42 CYS B O 1
ATOM 1512 N N . VAL B 1 43 ? 4.691 -8.414 5.375 1 98.69 43 VAL B N 1
ATOM 1513 C CA . VAL B 1 43 ? 5.297 -7.25 6.02 1 98.69 43 VAL B CA 1
ATOM 1514 C C . VAL B 1 43 ? 6.066 -7.688 7.262 1 98.69 43 VAL B C 1
ATOM 1516 O O . VAL B 1 43 ? 7.164 -7.191 7.527 1 98.69 43 VAL B O 1
ATOM 1519 N N . SER B 1 44 ? 5.512 -8.625 8.008 1 98.19 44 SER B N 1
ATOM 1520 C CA . SER B 1 44 ? 6.168 -9.117 9.219 1 98.19 44 SER B CA 1
ATOM 1521 C C . SER B 1 44 ? 7.48 -9.82 8.883 1 98.19 44 SER B C 1
ATOM 1523 O O . SER B 1 44 ? 8.336 -10 9.758 1 98.19 44 SER B O 1
ATOM 1525 N N . GLU B 1 45 ? 7.672 -10.164 7.633 1 97.62 45 GLU B N 1
ATOM 1526 C CA . GLU B 1 45 ? 8.891 -10.836 7.18 1 97.62 45 GLU B CA 1
ATOM 1527 C C . GLU B 1 45 ? 9.828 -9.852 6.48 1 97.62 45 GLU B C 1
ATOM 1529 O O . GLU B 1 45 ? 10.773 -10.266 5.801 1 97.62 45 GLU B O 1
ATOM 1534 N N . GLY B 1 46 ? 9.562 -8.531 6.594 1 96.44 46 GLY B N 1
ATOM 1535 C CA . GLY B 1 46 ? 10.383 -7.547 5.902 1 96.44 46 GLY B CA 1
ATOM 1536 C C . GLY B 1 46 ? 10.125 -7.504 4.406 1 96.44 46 GLY B C 1
ATOM 1537 O O . GLY B 1 46 ? 11.016 -7.168 3.627 1 96.44 46 GLY B O 1
ATOM 1538 N N . ALA B 1 47 ? 8.938 -7.891 4.031 1 98.31 47 ALA B N 1
ATOM 1539 C CA . ALA B 1 47 ? 8.547 -8.039 2.629 1 98.31 47 ALA B CA 1
ATOM 1540 C C . ALA B 1 47 ? 7.145 -7.484 2.389 1 98.31 47 ALA B C 1
ATOM 1542 O O . ALA B 1 47 ? 6.602 -6.77 3.232 1 98.31 47 ALA B O 1
ATOM 1543 N N . ASN B 1 48 ? 6.625 -7.668 1.214 1 98.81 48 ASN B N 1
ATOM 1544 C CA . ASN B 1 48 ? 5.246 -7.445 0.802 1 98.81 48 ASN B CA 1
ATOM 1545 C C . ASN B 1 48 ? 4.742 -8.562 -0.102 1 98.81 48 ASN B C 1
ATOM 1547 O O . ASN B 1 48 ? 5.527 -9.391 -0.569 1 98.81 48 ASN B O 1
ATOM 1551 N N . LEU B 1 49 ? 3.398 -8.586 -0.215 1 98.94 49 LEU B N 1
ATOM 1552 C CA . LEU B 1 49 ? 2.934 -9.352 -1.362 1 98.94 49 LEU B CA 1
ATOM 1553 C C . LEU B 1 49 ? 3.627 -8.898 -2.641 1 98.94 49 LEU B C 1
ATOM 1555 O O . LEU B 1 49 ? 3.84 -7.703 -2.846 1 98.94 49 LEU B O 1
ATOM 1559 N N . VAL B 1 50 ? 3.939 -9.805 -3.504 1 98.94 50 VAL B N 1
ATOM 1560 C CA . VAL B 1 50 ? 4.82 -9.562 -4.641 1 98.94 50 VAL B CA 1
ATOM 1561 C C . VAL B 1 50 ? 4.168 -8.562 -5.594 1 98.94 50 VAL B C 1
ATOM 1563 O O . VAL B 1 50 ? 2.967 -8.633 -5.855 1 98.94 50 VAL B O 1
ATOM 1566 N N . ALA B 1 51 ? 4.918 -7.609 -5.965 1 98.81 51 ALA B N 1
ATOM 1567 C CA . ALA B 1 51 ? 4.598 -6.727 -7.086 1 98.81 51 ALA B CA 1
ATOM 1568 C C . ALA B 1 51 ? 5.328 -7.16 -8.352 1 98.81 51 ALA B C 1
ATOM 1570 O O . ALA B 1 51 ? 6.543 -7.371 -8.336 1 98.81 51 ALA B O 1
ATOM 1571 N N . ILE B 1 52 ? 4.664 -7.281 -9.43 1 98.75 52 ILE B N 1
ATOM 1572 C CA . ILE B 1 52 ? 5.23 -7.824 -10.656 1 98.75 52 ILE B CA 1
ATOM 1573 C C . ILE B 1 52 ? 5.359 -6.719 -11.695 1 98.75 52 ILE B C 1
ATOM 1575 O O . ILE B 1 52 ? 4.371 -6.07 -12.047 1 98.75 52 ILE B O 1
ATOM 1579 N N . HIS B 1 53 ? 6.547 -6.594 -12.219 1 98.25 53 HIS B N 1
ATOM 1580 C CA . HIS B 1 53 ? 6.809 -5.43 -13.055 1 98.25 53 HIS B CA 1
ATOM 1581 C C . HIS B 1 53 ? 7.273 -5.848 -14.445 1 98.25 53 HIS B C 1
ATOM 1583 O O . HIS B 1 53 ? 7.676 -5.004 -15.25 1 98.25 53 HIS B O 1
ATOM 1589 N N . SER B 1 54 ? 7.293 -7.129 -14.727 1 98.25 54 SER B N 1
ATOM 1590 C CA . SER B 1 54 ? 7.676 -7.621 -16.047 1 98.25 54 SER B CA 1
ATOM 1591 C C . SER B 1 54 ? 7.184 -9.047 -16.266 1 98.25 54 SER B C 1
ATOM 1593 O O . SER B 1 54 ? 6.793 -9.727 -15.312 1 98.25 54 SER B O 1
ATOM 1595 N N . VAL B 1 55 ? 7.219 -9.445 -17.547 1 97.5 55 VAL B N 1
ATOM 1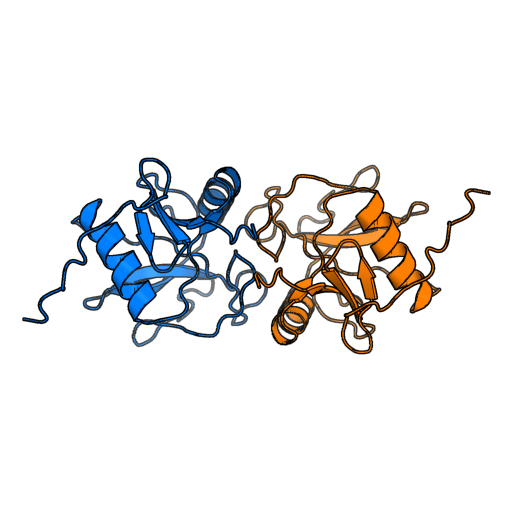596 C CA . VAL B 1 55 ? 6.824 -10.805 -17.875 1 97.5 55 VAL B CA 1
ATOM 1597 C C . VAL B 1 55 ? 7.82 -11.797 -17.281 1 97.5 55 VAL B C 1
ATOM 1599 O O . VAL B 1 55 ? 7.438 -12.883 -16.844 1 97.5 55 VAL B O 1
ATOM 1602 N N . GLU B 1 56 ? 9.102 -11.406 -17.234 1 96.94 56 GLU B N 1
ATOM 1603 C CA . GLU B 1 56 ? 10.117 -12.266 -16.641 1 96.94 56 GLU B CA 1
ATOM 1604 C C . GLU B 1 56 ? 9.852 -12.5 -15.164 1 96.94 56 GLU B C 1
ATOM 1606 O O . GLU B 1 56 ? 9.977 -13.625 -14.672 1 96.94 56 GLU B O 1
ATOM 1611 N N . GLU B 1 57 ? 9.508 -11.453 -14.508 1 97.5 57 GLU B N 1
ATOM 1612 C CA . GLU B 1 57 ? 9.188 -11.578 -13.086 1 97.5 57 GLU B CA 1
ATOM 1613 C C . GLU B 1 57 ? 7.938 -12.422 -12.875 1 97.5 57 GLU B C 1
ATOM 1615 O O . GLU B 1 57 ? 7.879 -13.234 -11.953 1 97.5 57 GLU B O 1
ATOM 1620 N N . HIS B 1 58 ? 6.949 -12.227 -13.734 1 98 58 HIS B N 1
ATOM 1621 C CA . HIS B 1 58 ? 5.746 -13.047 -13.688 1 98 58 HIS B CA 1
ATOM 1622 C C . HIS B 1 58 ? 6.082 -14.523 -13.852 1 98 58 HIS B C 1
ATOM 1624 O O . HIS B 1 58 ? 5.582 -15.367 -13.109 1 98 58 HIS B O 1
ATOM 1630 N N . ASN B 1 59 ? 6.895 -14.836 -14.805 1 96.69 59 ASN B N 1
ATOM 1631 C CA . ASN B 1 59 ? 7.293 -16.219 -15.062 1 96.69 59 ASN B CA 1
ATOM 1632 C C . ASN B 1 59 ? 8.055 -16.812 -13.875 1 96.69 59 ASN B C 1
ATOM 1634 O O . ASN B 1 59 ? 7.855 -17.969 -13.523 1 96.69 59 ASN B O 1
ATOM 1638 N N . PHE B 1 60 ? 8.906 -16 -13.281 1 97.69 60 PHE B N 1
ATOM 1639 C CA . PHE B 1 60 ? 9.633 -16.469 -12.109 1 97.69 60 PHE B CA 1
ATOM 1640 C C . PHE B 1 60 ? 8.664 -16.812 -10.977 1 97.69 60 PHE B C 1
ATOM 1642 O O . PHE B 1 60 ? 8.773 -17.875 -10.367 1 97.69 60 PHE B O 1
ATOM 1649 N N . VAL B 1 61 ? 7.707 -15.883 -10.695 1 98.25 61 VAL B N 1
ATOM 1650 C CA . VAL B 1 61 ? 6.73 -16.078 -9.625 1 98.25 61 VAL B CA 1
ATOM 1651 C C . VAL B 1 61 ? 5.914 -17.344 -9.891 1 98.25 61 VAL B C 1
ATOM 1653 O O . VAL B 1 61 ? 5.691 -18.141 -8.984 1 98.25 61 VAL B O 1
ATOM 1656 N N . ASN B 1 62 ? 5.504 -17.547 -11.141 1 96.94 62 ASN B N 1
ATOM 1657 C CA . ASN B 1 62 ? 4.742 -18.734 -11.508 1 96.94 62 ASN B CA 1
ATOM 1658 C C . ASN B 1 62 ? 5.555 -20.016 -11.305 1 96.94 62 ASN B C 1
ATOM 1660 O O . ASN B 1 62 ? 5.023 -21.031 -10.852 1 96.94 62 ASN B O 1
ATOM 1664 N N . SER B 1 63 ? 6.816 -19.938 -11.68 1 96.12 63 SER B N 1
ATOM 1665 C CA . SER B 1 63 ? 7.691 -21.094 -11.469 1 96.12 63 SER B CA 1
ATOM 1666 C C . SER B 1 63 ? 7.852 -21.406 -9.984 1 96.12 63 SER B C 1
ATOM 1668 O O . SER B 1 63 ? 7.871 -22.562 -9.586 1 96.12 63 SER B O 1
ATOM 1670 N N . LEU B 1 64 ? 8.031 -20.391 -9.219 1 97.62 64 LEU B N 1
ATOM 1671 C CA . LEU B 1 64 ? 8.141 -20.531 -7.773 1 97.62 64 LEU B CA 1
ATOM 1672 C C . LEU B 1 64 ? 6.898 -21.234 -7.207 1 97.62 64 LEU B C 1
ATOM 1674 O O . LEU B 1 64 ? 7.012 -22.172 -6.426 1 97.62 64 LEU B O 1
ATOM 1678 N N . ILE B 1 65 ? 5.711 -20.766 -7.602 1 98 65 ILE B N 1
ATOM 1679 C CA . ILE B 1 65 ? 4.457 -21.359 -7.133 1 98 65 ILE B CA 1
ATOM 1680 C C . ILE B 1 65 ? 4.387 -22.828 -7.551 1 98 65 ILE B C 1
ATOM 1682 O O . ILE B 1 65 ? 4.105 -23.688 -6.723 1 98 65 ILE B O 1
ATOM 1686 N N . ASN B 1 66 ? 4.66 -23.047 -8.82 1 96.62 66 ASN B N 1
ATOM 1687 C CA . ASN B 1 66 ? 4.566 -24.406 -9.359 1 96.62 66 ASN B CA 1
ATOM 1688 C C . ASN B 1 66 ? 5.484 -25.375 -8.609 1 96.62 66 ASN B C 1
ATOM 1690 O O . ASN B 1 66 ? 5.152 -26.547 -8.445 1 96.62 66 ASN B O 1
ATOM 1694 N N . ASN B 1 67 ? 6.633 -24.891 -8.195 1 95.62 67 ASN B N 1
ATOM 1695 C CA . ASN B 1 67 ? 7.598 -25.719 -7.484 1 95.62 67 ASN B CA 1
ATOM 1696 C C . ASN B 1 67 ? 7.035 -26.219 -6.152 1 95.62 67 ASN B C 1
ATOM 1698 O O . ASN B 1 67 ? 7.348 -27.328 -5.715 1 95.62 67 ASN B O 1
ATOM 1702 N N . PHE B 1 68 ? 6.227 -25.438 -5.531 1 96.5 68 PHE B N 1
ATOM 1703 C CA . PHE B 1 68 ? 5.777 -25.766 -4.188 1 96.5 68 PHE B CA 1
ATOM 1704 C C . PHE B 1 68 ? 4.316 -26.219 -4.199 1 96.5 68 PHE B C 1
ATOM 1706 O O . PHE B 1 68 ? 3.848 -26.844 -3.248 1 96.5 68 PHE B O 1
ATOM 1713 N N . ASP B 1 69 ? 3.648 -25.828 -5.18 1 96.62 69 ASP B N 1
ATOM 1714 C CA . ASP B 1 69 ? 2.244 -26.188 -5.375 1 96.62 69 ASP B CA 1
ATOM 1715 C C . ASP B 1 69 ? 1.979 -26.609 -6.816 1 96.62 69 ASP B C 1
ATOM 1717 O O . ASP B 1 69 ? 1.475 -25.828 -7.617 1 96.62 69 ASP B O 1
ATOM 1721 N N . PRO B 1 70 ? 2.088 -27.875 -7.09 1 93.81 70 PRO B N 1
ATOM 1722 C CA . PRO B 1 70 ? 1.907 -28.359 -8.461 1 93.81 70 PRO B CA 1
ATOM 1723 C C . PRO B 1 70 ? 0.479 -28.172 -8.969 1 93.81 70 PRO B C 1
ATOM 1725 O O . PRO B 1 70 ? 0.254 -28.109 -10.18 1 93.81 70 PRO B O 1
ATOM 1728 N N . ALA B 1 71 ? -0.44 -28.016 -8.094 1 94.38 71 ALA B N 1
ATOM 1729 C CA . ALA B 1 71 ? -1.832 -27.812 -8.484 1 94.38 71 ALA B CA 1
ATOM 1730 C C . ALA B 1 71 ? -2.064 -26.375 -8.938 1 94.38 71 ALA B C 1
ATOM 1732 O O . ALA B 1 71 ? -3.088 -26.062 -9.555 1 94.38 71 ALA B O 1
ATOM 1733 N N . ARG B 1 72 ? -1.155 -25.5 -8.617 1 93.88 72 ARG B N 1
ATOM 1734 C CA . ARG B 1 72 ? -1.159 -24.094 -9.031 1 93.88 72 ARG B CA 1
ATOM 1735 C C . ARG B 1 72 ? -2.48 -23.422 -8.672 1 93.88 72 ARG B C 1
ATOM 1737 O O . ARG B 1 72 ? -3.131 -22.828 -9.523 1 93.88 72 ARG B O 1
ATOM 1744 N N . GLY B 1 73 ? -2.867 -23.516 -7.441 1 97.5 73 GLY B N 1
ATOM 1745 C CA . GLY B 1 73 ? -4.062 -22.828 -6.969 1 97.5 73 GLY B CA 1
ATOM 1746 C C . GLY B 1 73 ? -3.965 -21.328 -7.039 1 97.5 73 GLY B C 1
ATOM 1747 O O . GLY B 1 73 ? -2.877 -20.766 -7.227 1 97.5 73 GLY B O 1
ATOM 1748 N N . PHE B 1 74 ? -5.105 -20.656 -7.035 1 98.81 74 PHE B N 1
ATOM 1749 C CA . PHE B 1 74 ? -5.109 -19.203 -6.973 1 98.81 74 PHE B CA 1
ATOM 1750 C C . PHE B 1 74 ? -4.176 -18.703 -5.879 1 98.81 74 PHE B C 1
ATOM 1752 O O . PHE B 1 74 ? -4.172 -19.234 -4.766 1 98.81 74 PHE B O 1
ATOM 1759 N N . THR B 1 75 ? -3.33 -17.75 -6.203 1 98.94 75 THR B N 1
ATOM 1760 C CA . THR B 1 75 ? -2.285 -17.219 -5.328 1 98.94 75 THR B CA 1
ATOM 1761 C C . THR B 1 75 ? -2.303 -15.695 -5.316 1 98.94 75 THR B C 1
ATOM 1763 O O . THR B 1 75 ? -2.186 -15.062 -6.367 1 98.94 75 THR B O 1
ATOM 1766 N N . TRP B 1 76 ? -2.416 -15.141 -4.059 1 99 76 TRP B N 1
ATOM 1767 C CA . TRP B 1 76 ? -2.455 -13.688 -3.949 1 99 76 TRP B CA 1
ATOM 1768 C C . TRP B 1 76 ? -1.148 -13.07 -4.438 1 99 76 TRP B C 1
ATOM 1770 O O . TRP B 1 76 ? -0.066 -13.578 -4.148 1 99 76 TRP B O 1
ATOM 1780 N N . ILE B 1 77 ? -1.264 -11.977 -5.152 1 98.94 77 ILE B N 1
ATOM 1781 C CA . ILE B 1 77 ? -0.17 -11.047 -5.402 1 98.94 77 ILE B CA 1
ATOM 1782 C C . ILE B 1 77 ? -0.526 -9.672 -4.844 1 98.94 77 ILE B C 1
ATOM 1784 O O . ILE B 1 77 ? -1.636 -9.469 -4.344 1 98.94 77 ILE B O 1
ATOM 1788 N N . GLY B 1 78 ? 0.315 -8.734 -4.902 1 98.94 78 GLY B N 1
ATOM 1789 C CA . GLY B 1 78 ? 0.219 -7.551 -4.07 1 98.94 78 GLY B CA 1
ATOM 1790 C C . GLY B 1 78 ? -0.601 -6.441 -4.703 1 98.94 78 GLY B C 1
ATOM 1791 O O . GLY B 1 78 ? -0.41 -5.266 -4.391 1 98.94 78 GLY B O 1
ATOM 1792 N N . ILE B 1 79 ? -1.547 -6.727 -5.609 1 98.94 79 ILE B N 1
ATOM 1793 C CA . ILE B 1 79 ? -2.271 -5.676 -6.316 1 98.94 79 ILE B CA 1
ATOM 1794 C C . ILE B 1 79 ? -3.717 -5.625 -5.824 1 98.94 79 ILE B C 1
ATOM 1796 O O . ILE B 1 79 ? -4.328 -6.664 -5.574 1 98.94 79 ILE B O 1
ATOM 1800 N N . SER B 1 80 ? -4.254 -4.418 -5.578 1 98.88 80 SER B N 1
ATOM 1801 C CA . SER B 1 80 ? -5.637 -4.223 -5.156 1 98.88 80 SER B CA 1
ATOM 1802 C C . SER B 1 80 ? -6.152 -2.852 -5.574 1 98.88 80 SER B C 1
ATOM 1804 O O . SER B 1 80 ? -5.367 -1.933 -5.816 1 98.88 80 SER B O 1
ATOM 1806 N N . ASP B 1 81 ? -7.445 -2.752 -5.754 1 98.69 81 ASP B N 1
ATOM 1807 C CA . ASP B 1 81 ? -8.07 -1.45 -5.98 1 98.69 81 ASP B CA 1
ATOM 1808 C C . ASP B 1 81 ? -9.141 -1.168 -4.934 1 98.69 81 ASP B C 1
ATOM 1810 O O . ASP B 1 81 ? -10.164 -0.541 -5.234 1 98.69 81 ASP B O 1
ATOM 1814 N N . THR B 1 82 ? -8.875 -1.634 -3.721 1 98 82 THR B N 1
ATOM 1815 C CA . THR B 1 82 ? -9.805 -1.472 -2.607 1 98 82 THR B CA 1
ATOM 1816 C C . THR B 1 82 ? -10.008 0.005 -2.281 1 98 82 THR B C 1
ATOM 1818 O O . THR B 1 82 ? -11.102 0.417 -1.888 1 98 82 THR B O 1
ATOM 1821 N N . GLN B 1 83 ? -8.984 0.828 -2.459 1 97.69 83 GLN B N 1
ATOM 1822 C CA . GLN B 1 83 ? -9.031 2.24 -2.1 1 97.69 83 GLN B CA 1
ATOM 1823 C C . GLN B 1 83 ? -9.883 3.031 -3.084 1 97.69 83 GLN B C 1
ATOM 1825 O O . GLN B 1 83 ? -10.516 4.023 -2.711 1 97.69 83 GLN B O 1
ATOM 1830 N N . LYS B 1 84 ? -9.859 2.631 -4.289 1 97.69 84 LYS B N 1
ATOM 1831 C CA . LYS B 1 84 ? -10.602 3.238 -5.391 1 97.69 84 LYS B CA 1
ATOM 1832 C C . LYS B 1 84 ? -10.805 2.244 -6.531 1 97.69 84 LYS B C 1
ATOM 1834 O O . LYS B 1 84 ? -9.836 1.821 -7.168 1 97.69 84 LYS B O 1
ATOM 1839 N N . GLU B 1 85 ? -12.07 1.969 -6.777 1 97.75 85 GLU B N 1
ATOM 1840 C CA . GLU B 1 85 ? -12.352 1.031 -7.859 1 97.75 85 GLU B CA 1
ATOM 1841 C C . GLU B 1 85 ? -11.688 1.477 -9.156 1 97.75 85 GLU B C 1
ATOM 1843 O O . GLU B 1 85 ? -11.859 2.617 -9.594 1 97.75 85 GLU B O 1
ATOM 1848 N N . GLY B 1 86 ? -10.93 0.604 -9.742 1 97.88 86 GLY B N 1
ATOM 1849 C CA . GLY B 1 86 ? -10.219 0.91 -10.969 1 97.88 86 GLY B CA 1
ATOM 1850 C C . GLY B 1 86 ? -8.859 1.542 -10.734 1 97.88 86 GLY B C 1
ATOM 1851 O O . GLY B 1 86 ? -8.031 1.611 -11.648 1 97.88 86 GLY B O 1
ATOM 1852 N N . GLY B 1 87 ? -8.625 2.049 -9.523 1 98.25 87 GLY B N 1
ATOM 1853 C CA . GLY B 1 87 ? -7.332 2.588 -9.148 1 98.25 87 GLY B CA 1
ATOM 1854 C C . GLY B 1 87 ? -6.414 1.554 -8.516 1 98.25 87 GLY B C 1
ATOM 1855 O O . GLY B 1 87 ? -6.207 1.553 -7.305 1 98.25 87 GLY B O 1
ATOM 1856 N N . TRP B 1 88 ? -5.859 0.728 -9.352 1 98.75 88 TRP B N 1
ATOM 1857 C CA . TRP B 1 88 ? -5.062 -0.401 -8.883 1 98.75 88 TRP B CA 1
ATOM 1858 C C . TRP B 1 88 ? -3.752 0.077 -8.273 1 98.75 88 TRP B C 1
ATOM 1860 O O . TRP B 1 88 ? -3.098 0.975 -8.812 1 98.75 88 TRP B O 1
ATOM 1870 N N . MET B 1 89 ? -3.408 -0.504 -7.113 1 98.88 89 MET B N 1
ATOM 1871 C CA . MET B 1 89 ? -2.188 -0.171 -6.387 1 98.88 89 MET B CA 1
ATOM 1872 C C . MET B 1 89 ? -1.453 -1.434 -5.949 1 98.88 89 MET B C 1
ATOM 1874 O O . MET B 1 89 ? -2.082 -2.412 -5.543 1 98.88 89 MET B O 1
ATOM 1878 N N . TRP B 1 90 ? -0.141 -1.372 -6.047 1 98.88 90 TRP B N 1
ATOM 1879 C CA . TRP B 1 90 ? 0.679 -2.4 -5.414 1 98.88 90 TRP B CA 1
ATOM 1880 C C . TRP B 1 90 ? 0.822 -2.139 -3.92 1 98.88 90 TRP B C 1
ATOM 1882 O O . TRP B 1 90 ? 1.006 -0.995 -3.498 1 98.88 90 TRP B O 1
ATOM 1892 N N . SER B 1 91 ? 0.844 -3.209 -3.137 1 98.75 91 SER B N 1
ATOM 1893 C CA . SER B 1 91 ? 0.938 -3.062 -1.688 1 98.75 91 SER B CA 1
ATOM 1894 C C . SER B 1 91 ? 2.336 -2.623 -1.266 1 98.75 91 SER B C 1
ATOM 1896 O O . SER B 1 91 ? 2.533 -2.16 -0.141 1 98.75 91 SER B O 1
ATOM 1898 N N . ASP B 1 92 ? 3.324 -2.76 -2.162 1 98.12 92 ASP B N 1
ATOM 1899 C CA . ASP B 1 92 ? 4.672 -2.322 -1.814 1 98.12 92 ASP B CA 1
ATOM 1900 C C . ASP B 1 92 ? 4.895 -0.861 -2.197 1 98.12 92 ASP B C 1
ATOM 1902 O O . ASP B 1 92 ? 5.992 -0.329 -2.029 1 98.12 92 ASP B O 1
ATOM 1906 N N . GLY B 1 93 ? 3.891 -0.243 -2.766 1 97.81 93 GLY B N 1
ATOM 1907 C CA . GLY B 1 93 ? 3.932 1.186 -3.039 1 97.81 93 GLY B CA 1
ATOM 1908 C C . GLY B 1 93 ? 4.48 1.515 -4.414 1 97.81 93 GLY B C 1
ATOM 1909 O O . GLY B 1 93 ? 4.438 2.67 -4.844 1 97.81 93 GLY B O 1
ATOM 1910 N N . SER B 1 94 ? 4.984 0.567 -5.113 1 97.62 94 SER B N 1
ATOM 1911 C CA . SER B 1 94 ? 5.535 0.836 -6.438 1 97.62 94 SER B CA 1
ATOM 1912 C C . SER B 1 94 ? 4.426 1.125 -7.445 1 97.62 94 SER B C 1
ATOM 1914 O O . SER B 1 94 ? 3.254 0.844 -7.184 1 97.62 94 SER B O 1
ATOM 1916 N N . ALA B 1 95 ? 4.773 1.696 -8.531 1 97.94 95 ALA B N 1
ATOM 1917 C CA . ALA B 1 95 ? 3.814 2.051 -9.578 1 97.94 95 ALA B CA 1
ATOM 1918 C C . ALA B 1 95 ? 3.32 0.808 -10.312 1 97.94 95 ALA B C 1
ATOM 1920 O O . ALA B 1 95 ? 4.082 -0.141 -10.523 1 97.94 95 ALA B O 1
ATOM 1921 N N . VAL B 1 96 ? 2.066 0.833 -10.68 1 98.62 96 VAL B N 1
ATOM 1922 C CA . VAL B 1 96 ? 1.545 -0.202 -11.562 1 98.62 96 VAL B CA 1
ATOM 1923 C C . VAL B 1 96 ? 1.936 0.109 -13.008 1 98.62 96 VAL B C 1
ATOM 1925 O O . VAL B 1 96 ? 1.18 0.757 -13.734 1 98.62 96 VAL B O 1
ATOM 1928 N N . ASP B 1 97 ? 3.1 -0.413 -13.367 1 98.44 97 ASP B N 1
ATOM 1929 C CA . ASP B 1 97 ? 3.664 -0.086 -14.672 1 98.44 97 ASP B CA 1
ATOM 1930 C C . ASP B 1 97 ? 3.633 -1.297 -15.602 1 98.44 97 ASP B C 1
ATOM 1932 O O . ASP B 1 97 ? 4.094 -1.222 -16.75 1 98.44 97 ASP B O 1
ATOM 1936 N N . PHE B 1 98 ? 3.217 -2.344 -15.141 1 98.5 98 PHE B N 1
ATOM 1937 C CA . PHE B 1 98 ? 3.045 -3.611 -15.844 1 98.5 98 PHE B CA 1
ATOM 1938 C C . PHE B 1 98 ? 1.842 -4.371 -15.297 1 98.5 98 PHE B C 1
ATOM 1940 O O . PHE B 1 98 ? 1.614 -4.398 -14.086 1 98.5 98 PHE B O 1
ATOM 1947 N N . VAL B 1 99 ? 0.991 -4.93 -16.188 1 98.69 99 VAL B N 1
ATOM 1948 C CA . VAL B 1 99 ? -0.113 -5.785 -15.766 1 98.69 99 VAL B CA 1
ATOM 1949 C C . VAL B 1 99 ? -0.218 -6.992 -16.703 1 98.69 99 VAL B C 1
ATOM 1951 O O . VAL B 1 99 ? 0.171 -6.918 -17.859 1 98.69 99 VAL B O 1
ATOM 1954 N N . LEU B 1 100 ? -0.717 -8.133 -16.141 1 98.69 100 LEU B N 1
ATOM 1955 C CA . LEU B 1 100 ? -0.921 -9.336 -16.938 1 98.69 100 LEU B CA 1
ATOM 1956 C C . LEU B 1 100 ? -2.262 -9.984 -16.609 1 98.69 100 LEU B C 1
ATOM 1958 O O . LEU B 1 100 ? -2.322 -11.18 -16.297 1 98.69 100 LEU B O 1
ATOM 1962 N N . TRP B 1 101 ? -3.268 -9.148 -16.688 1 98.81 101 TRP B N 1
ATOM 1963 C CA . TRP B 1 101 ? -4.629 -9.633 -16.469 1 98.81 101 TRP B CA 1
ATOM 1964 C C . TRP B 1 101 ? -5.016 -10.641 -17.547 1 98.81 101 TRP B C 1
ATOM 1966 O O . TRP B 1 101 ? -4.648 -10.477 -18.719 1 98.81 101 TRP B O 1
ATOM 1976 N N . ASP B 1 102 ? -5.738 -11.602 -17.203 1 98.69 102 ASP B N 1
ATOM 1977 C CA . ASP B 1 102 ? -6.305 -12.5 -18.219 1 98.69 102 ASP B CA 1
ATOM 1978 C C . ASP B 1 102 ? -7.344 -11.781 -19.062 1 98.69 102 ASP B C 1
ATOM 1980 O O . ASP B 1 102 ? -7.852 -10.719 -18.672 1 98.69 102 ASP B O 1
ATOM 1984 N N . ALA B 1 103 ? -7.609 -12.391 -20.234 1 97.69 103 ALA B N 1
ATOM 1985 C CA . ALA B 1 103 ? -8.648 -11.828 -21.094 1 97.69 103 ALA B CA 1
ATOM 1986 C C . ALA B 1 103 ? -9.969 -11.68 -20.328 1 97.69 103 ALA B C 1
ATOM 1988 O O . ALA B 1 103 ? -10.414 -12.617 -19.656 1 97.69 103 ALA B O 1
ATOM 1989 N N . GLY B 1 104 ? -10.492 -10.461 -20.375 1 98.06 104 GLY B N 1
ATOM 1990 C CA . GLY B 1 104 ? -11.758 -10.203 -19.719 1 98.06 104 GLY B CA 1
ATOM 1991 C C . GLY B 1 104 ? -11.602 -9.805 -18.266 1 98.06 104 GLY B C 1
ATOM 1992 O O . GLY B 1 104 ? -12.586 -9.5 -17.578 1 98.06 104 GLY B O 1
ATOM 1993 N N . GLN B 1 105 ? -10.336 -9.82 -17.812 1 98.31 105 GLN B N 1
ATOM 1994 C CA . GLN B 1 105 ? -10.055 -9.438 -16.422 1 98.31 105 GLN B CA 1
ATOM 1995 C C . GLN B 1 105 ? -9.281 -8.133 -16.375 1 98.31 105 GLN B C 1
ATOM 1997 O O . GLN B 1 105 ? -8.625 -7.742 -17.344 1 98.31 105 GLN B O 1
ATOM 2002 N N . PRO B 1 106 ? -9.281 -7.449 -15.195 1 98.56 106 PRO B N 1
ATOM 2003 C CA . PRO B 1 106 ? -10.195 -7.668 -14.078 1 98.56 106 PRO B CA 1
ATOM 2004 C C . PRO B 1 106 ? -11.641 -7.289 -14.406 1 98.56 106 PRO B C 1
ATOM 2006 O O . PRO B 1 106 ? -11.875 -6.289 -15.086 1 98.56 106 PRO B O 1
ATOM 2009 N N . ASP B 1 107 ? -12.672 -7.961 -13.945 1 98.5 107 ASP B N 1
ATOM 2010 C CA . ASP B 1 107 ? -14.047 -7.707 -14.367 1 98.5 107 ASP B CA 1
ATOM 2011 C C . ASP B 1 107 ? -14.914 -7.305 -13.18 1 98.5 107 ASP B C 1
ATOM 2013 O O . ASP B 1 107 ? -16.094 -7 -13.344 1 98.5 107 ASP B O 1
ATOM 2017 N N . ASN B 1 108 ? -14.312 -7.293 -11.984 1 98.62 108 ASN B N 1
ATOM 2018 C CA . ASN B 1 108 ? -15.078 -6.941 -10.789 1 98.62 108 ASN B CA 1
ATOM 2019 C C . ASN B 1 108 ? -16.391 -7.707 -10.711 1 98.62 108 ASN B C 1
ATOM 2021 O O . ASN B 1 108 ? -17.438 -7.125 -10.43 1 98.62 108 ASN B O 1
ATOM 2025 N N . ALA B 1 109 ? -16.344 -8.961 -11.016 1 97.56 109 ALA B N 1
ATOM 2026 C CA . ALA B 1 109 ? -17.562 -9.766 -11 1 97.56 109 ALA B CA 1
ATOM 2027 C C . ALA B 1 109 ? -18.297 -9.617 -9.664 1 97.56 109 ALA B C 1
ATOM 2029 O O . ALA B 1 109 ? -17.688 -9.703 -8.602 1 97.56 109 ALA B O 1
ATOM 2030 N N . GLY B 1 110 ? -19.625 -9.266 -9.789 1 97.44 110 GLY B N 1
ATOM 2031 C CA . GLY B 1 110 ? -20.422 -9.078 -8.594 1 97.44 110 GLY B CA 1
ATOM 2032 C C . GLY B 1 110 ? -20.172 -7.746 -7.918 1 97.44 110 GLY B C 1
ATOM 2033 O O . GLY B 1 110 ? -20.844 -7.41 -6.934 1 97.44 110 GLY B O 1
ATOM 2034 N N . GLY B 1 111 ? -19.25 -7.004 -8.336 1 97.31 111 GLY B N 1
ATOM 2035 C CA . GLY B 1 111 ? -19.016 -5.652 -7.859 1 97.31 111 GLY B CA 1
ATOM 2036 C C . GLY B 1 111 ? -18.156 -5.602 -6.613 1 97.31 111 GLY B C 1
ATOM 2037 O O . GLY B 1 111 ? -18.047 -4.555 -5.969 1 97.31 111 GLY B O 1
ATOM 2038 N N . HIS B 1 112 ? -17.5 -6.723 -6.219 1 96.88 112 HIS B N 1
ATOM 2039 C CA . HIS B 1 112 ? -16.766 -6.738 -4.953 1 96.88 112 HIS B CA 1
ATOM 2040 C C . HIS B 1 112 ? -15.414 -7.426 -5.102 1 96.88 112 HIS B C 1
ATOM 2042 O O . HIS B 1 112 ? -14.891 -7.984 -4.137 1 96.88 112 HIS B O 1
ATOM 2048 N N . GLU B 1 113 ? -14.891 -7.566 -6.316 1 98.69 113 GLU B N 1
ATOM 2049 C CA . GLU B 1 113 ? -13.562 -8.117 -6.543 1 98.69 113 GLU B CA 1
ATOM 2050 C C . GLU B 1 113 ? -12.508 -7.008 -6.609 1 98.69 113 GLU B C 1
ATOM 2052 O O . GLU B 1 113 ? -12.453 -6.254 -7.586 1 98.69 113 GLU B O 1
ATOM 2057 N N . ASN B 1 114 ? -11.68 -6.949 -5.559 1 98.81 114 ASN B N 1
ATOM 2058 C CA . ASN B 1 114 ? -10.781 -5.805 -5.473 1 98.81 114 ASN B CA 1
ATOM 2059 C C . ASN B 1 114 ? -9.336 -6.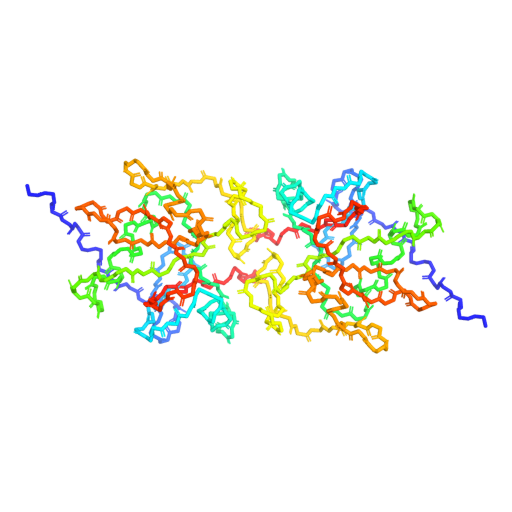242 -5.242 1 98.81 114 ASN B C 1
ATOM 2061 O O . ASN B 1 114 ? -8.445 -5.406 -5.074 1 98.81 114 ASN B O 1
ATOM 2065 N N . CYS B 1 115 ? -9.094 -7.508 -5.195 1 98.94 115 CYS B N 1
ATOM 2066 C CA . CYS B 1 115 ? -7.75 -8.008 -4.953 1 98.94 115 CYS B CA 1
ATOM 2067 C C . CYS B 1 115 ? -7.305 -8.945 -6.074 1 98.94 115 CYS B C 1
ATOM 2069 O O . CYS B 1 115 ? -8.109 -9.711 -6.598 1 98.94 115 CYS B O 1
ATOM 2071 N N . GLY B 1 116 ? -6.059 -8.836 -6.445 1 98.94 116 GLY B N 1
ATOM 2072 C CA . GLY B 1 116 ? -5.547 -9.609 -7.566 1 98.94 116 GLY B CA 1
ATOM 2073 C C . GLY B 1 116 ? -4.848 -10.883 -7.141 1 98.94 116 GLY B C 1
ATOM 2074 O O . GLY B 1 116 ? -4.168 -10.914 -6.113 1 98.94 116 GLY B O 1
ATOM 2075 N N . HIS B 1 117 ? -5.074 -11.898 -7.91 1 98.94 117 HIS B N 1
ATOM 2076 C CA . HIS B 1 117 ? -4.355 -13.156 -7.77 1 98.94 117 HIS B CA 1
ATOM 2077 C C . HIS B 1 117 ? -3.848 -13.656 -9.117 1 98.94 117 HIS B C 1
ATOM 2079 O O . HIS B 1 117 ? -4.309 -13.195 -10.164 1 98.94 117 HIS B O 1
ATOM 2085 N N . THR B 1 118 ? -2.857 -14.523 -9.086 1 98.81 118 THR B N 1
ATOM 2086 C CA . THR B 1 118 ? -2.34 -15.141 -10.305 1 98.81 118 THR B CA 1
ATOM 2087 C C . THR B 1 118 ? -2.77 -16.594 -10.391 1 98.81 118 THR B C 1
ATOM 2089 O O . THR B 1 118 ? -3.605 -17.062 -9.609 1 98.81 118 THR B O 1
ATOM 2092 N N . ASN B 1 119 ? -2.293 -17.297 -11.477 1 98.12 119 ASN B N 1
ATOM 2093 C CA . ASN B 1 119 ? -2.635 -18.688 -11.758 1 98.12 119 ASN B CA 1
ATOM 2094 C C . ASN B 1 119 ? -4.086 -18.828 -12.211 1 98.12 119 ASN B C 1
ATOM 2096 O O . ASN B 1 119 ? -4.77 -19.781 -11.836 1 98.12 119 ASN B O 1
ATOM 2100 N N . TYR B 1 120 ? -4.543 -17.844 -12.891 1 98.06 120 TYR B N 1
ATOM 2101 C CA . TYR B 1 120 ? -5.887 -17.891 -13.461 1 98.06 120 TYR B CA 1
ATOM 2102 C C . TYR B 1 120 ? -5.848 -18.297 -14.922 1 98.06 120 TYR B C 1
ATOM 2104 O O . TYR B 1 120 ? -5.051 -17.766 -15.703 1 98.06 120 TYR B O 1
ATOM 2112 N N . GLY B 1 121 ? -6.641 -19.25 -15.289 1 96 121 GLY B N 1
ATOM 2113 C CA . GLY B 1 121 ? -6.754 -19.672 -16.672 1 96 121 GLY B CA 1
ATOM 2114 C C . GLY B 1 121 ? -5.574 -20.5 -17.141 1 96 121 GLY B C 1
ATOM 2115 O O . GLY B 1 121 ? -4.676 -20.812 -16.359 1 96 121 GLY B O 1
ATOM 2116 N N . PRO B 1 122 ? -5.527 -20.859 -18.438 1 94.12 122 PRO B N 1
ATOM 2117 C CA . PRO B 1 122 ? -4.516 -21.766 -18.969 1 94.12 122 PRO B CA 1
ATOM 2118 C C . PRO B 1 122 ? -3.139 -21.125 -19.094 1 94.12 122 PRO B C 1
ATOM 2120 O O . PRO B 1 122 ? -2.129 -21.828 -19.203 1 94.12 122 PRO B O 1
ATOM 2123 N N . LYS B 1 123 ? -3.162 -19.812 -19.031 1 95.06 123 LYS B N 1
ATOM 2124 C CA . LYS B 1 123 ? -1.881 -19.125 -19.172 1 95.06 123 LYS B CA 1
ATOM 2125 C C . LYS B 1 123 ? -1.426 -18.547 -17.828 1 95.06 123 LYS B C 1
ATOM 2127 O O . LYS B 1 123 ? -0.496 -17.734 -17.781 1 95.06 123 LYS B O 1
ATOM 2132 N N . PHE B 1 124 ? -2.145 -18.812 -16.75 1 97.44 124 PHE B N 1
ATOM 2133 C CA . PHE B 1 124 ? -1.769 -18.5 -15.383 1 97.44 124 PHE B CA 1
ATOM 2134 C C . PHE B 1 124 ? -1.651 -16.984 -15.18 1 97.44 124 PHE B C 1
ATOM 2136 O O . PHE B 1 124 ? -0.713 -16.516 -14.531 1 97.44 124 PHE B O 1
ATOM 2143 N N . LYS B 1 125 ? -2.549 -16.297 -15.828 1 98.56 125 LYS B N 1
ATOM 2144 C CA . LYS B 1 125 ? -2.566 -14.836 -15.758 1 98.56 125 LYS B CA 1
ATOM 2145 C C . LYS B 1 125 ? -3.303 -14.352 -14.516 1 98.56 125 LYS B C 1
ATOM 2147 O O . LYS B 1 125 ? -3.531 -15.125 -13.586 1 98.56 125 LYS B O 1
ATOM 2152 N N . TRP B 1 126 ? -3.568 -13.039 -14.398 1 98.94 126 TRP B N 1
ATOM 2153 C CA . TRP B 1 126 ? -4.141 -12.461 -13.188 1 98.94 126 TRP B CA 1
ATOM 2154 C C . TRP B 1 126 ? -5.66 -12.367 -13.289 1 98.94 126 TRP B C 1
ATOM 2156 O O . TRP B 1 126 ? -6.207 -12.297 -14.391 1 98.94 126 TRP B O 1
ATOM 2166 N N . ASN B 1 127 ? -6.312 -12.375 -12.203 1 98.88 127 ASN B N 1
ATOM 2167 C CA . ASN B 1 127 ? -7.742 -12.164 -12.023 1 98.88 127 ASN B CA 1
ATOM 2168 C C . ASN B 1 127 ? -8.039 -11.438 -10.711 1 98.88 127 ASN B C 1
ATOM 2170 O O . ASN B 1 127 ? -7.273 -11.539 -9.75 1 98.88 127 ASN B O 1
ATOM 2174 N N . ASP B 1 128 ? -9.031 -10.594 -10.742 1 98.88 128 ASP B N 1
ATOM 2175 C CA . ASP B 1 128 ? -9.469 -9.992 -9.477 1 98.88 128 ASP B CA 1
ATOM 2176 C C . ASP B 1 128 ? -10.531 -10.852 -8.797 1 98.88 128 ASP B C 1
ATOM 2178 O O . ASP B 1 128 ? -11.352 -11.477 -9.469 1 98.88 128 ASP B O 1
ATOM 2182 N N . TYR B 1 129 ? -10.422 -10.906 -7.512 1 98.81 129 TYR B N 1
ATOM 2183 C CA . TYR B 1 129 ? -11.297 -11.711 -6.664 1 98.81 129 TYR B CA 1
ATOM 2184 C C . TYR B 1 129 ? -11.594 -10.992 -5.352 1 98.81 129 TYR B C 1
ATOM 2186 O O . TYR B 1 129 ? -10.938 -10 -5.02 1 98.81 129 TYR B O 1
ATOM 2194 N N . PRO B 1 130 ? -12.766 -11.414 -4.684 1 98.88 130 PRO B N 1
ATOM 2195 C CA . PRO B 1 130 ? -13.031 -10.805 -3.379 1 98.88 130 PRO B CA 1
ATOM 2196 C C . PRO B 1 130 ? -11.867 -10.969 -2.404 1 98.88 130 PRO B C 1
ATOM 2198 O O . PRO B 1 130 ? -11.367 -12.086 -2.217 1 98.88 130 PRO B O 1
ATOM 2201 N N . CYS B 1 131 ? -11.5 -9.93 -1.715 1 98.88 131 CYS B N 1
ATOM 2202 C CA . CYS B 1 131 ? -10.305 -9.867 -0.88 1 98.88 131 CYS B CA 1
ATOM 2203 C C . CYS B 1 131 ? -10.43 -10.82 0.307 1 98.88 131 CYS B C 1
ATOM 2205 O O . CYS B 1 131 ? -9.422 -11.18 0.917 1 98.88 131 CYS B O 1
ATOM 2207 N N . SER B 1 132 ? -11.594 -11.195 0.634 1 98.69 132 SER B N 1
ATOM 2208 C CA . SER B 1 132 ? -11.852 -11.977 1.837 1 98.69 132 SER B CA 1
ATOM 2209 C C . SER B 1 132 ? -11.578 -13.461 1.601 1 98.69 132 SER B C 1
ATOM 2211 O O . SER B 1 132 ? -11.57 -14.25 2.543 1 98.69 132 SER B O 1
ATOM 2213 N N . LYS B 1 133 ? -11.43 -13.828 0.33 1 98.81 133 LYS B N 1
ATOM 2214 C CA . LYS B 1 133 ? -11.156 -15.234 0.042 1 98.81 133 LYS B CA 1
ATOM 2215 C C . LYS B 1 133 ? -9.789 -15.648 0.577 1 98.81 133 LYS B C 1
ATOM 2217 O O . LYS B 1 133 ? -8.914 -14.805 0.788 1 98.81 133 LYS B O 1
ATOM 2222 N N . LEU B 1 134 ? -9.695 -16.891 0.856 1 98.94 134 LEU B N 1
ATOM 2223 C CA . LEU B 1 134 ? -8.461 -17.422 1.419 1 98.94 134 LEU B CA 1
ATOM 2224 C C . LEU B 1 134 ? -7.617 -18.094 0.338 1 98.94 134 LEU B C 1
ATOM 2226 O O . LEU B 1 134 ? -8.047 -19.062 -0.289 1 98.94 134 LEU B O 1
ATOM 2230 N N . PHE B 1 135 ? -6.43 -17.547 0.034 1 98.94 135 PHE B N 1
ATOM 2231 C CA . PHE B 1 135 ? -5.516 -18.094 -0.955 1 98.94 135 PHE B CA 1
ATOM 2232 C C . PHE B 1 135 ? -4.094 -18.156 -0.407 1 98.94 135 PHE B C 1
ATOM 2234 O O . PHE B 1 135 ? -3.785 -17.516 0.6 1 98.94 135 PHE B O 1
ATOM 2241 N N . THR B 1 136 ? -3.266 -19.062 -1.005 1 98.94 136 THR B N 1
ATOM 2242 C CA . THR B 1 136 ? -1.819 -18.953 -0.839 1 98.94 136 THR B CA 1
ATOM 2243 C C . THR B 1 136 ? -1.299 -17.641 -1.411 1 98.94 136 THR B C 1
ATOM 2245 O O . THR B 1 136 ? -2.061 -16.859 -1.99 1 98.94 136 THR B O 1
ATOM 2248 N N . PHE B 1 137 ? 0.006 -17.344 -1.163 1 98.94 137 PHE B N 1
ATOM 2249 C CA . PHE B 1 137 ? 0.496 -16.047 -1.603 1 98.94 137 PHE B CA 1
ATOM 2250 C C . PHE B 1 137 ? 2.014 -16.047 -1.733 1 98.94 137 PHE B C 1
ATOM 2252 O O . PHE B 1 137 ? 2.676 -17 -1.285 1 98.94 137 PHE B O 1
ATOM 2259 N N . VAL B 1 138 ? 2.486 -15.062 -2.432 1 98.94 138 VAL B N 1
ATOM 2260 C CA . VAL B 1 138 ? 3.922 -14.891 -2.631 1 98.94 138 VAL B CA 1
ATOM 2261 C C . VAL B 1 138 ? 4.371 -13.562 -2.027 1 98.94 138 VAL B C 1
ATOM 2263 O O . VAL B 1 138 ? 3.748 -12.523 -2.258 1 98.94 138 VAL B O 1
ATOM 2266 N N . CYS B 1 139 ? 5.426 -13.625 -1.212 1 98.94 139 CYS B N 1
ATOM 2267 C CA . CYS B 1 139 ? 6.07 -12.438 -0.653 1 98.94 139 CYS B CA 1
ATOM 2268 C C . CYS B 1 139 ? 7.316 -12.07 -1.45 1 98.94 139 CYS B C 1
ATOM 2270 O O . CYS B 1 139 ? 7.996 -12.945 -1.989 1 98.94 139 CYS B O 1
ATOM 2272 N N . GLU B 1 140 ? 7.566 -10.82 -1.484 1 98.75 140 GLU B N 1
ATOM 2273 C CA . GLU B 1 140 ? 8.781 -10.258 -2.072 1 98.75 140 GLU B CA 1
ATOM 2274 C C . GLU B 1 140 ? 9.445 -9.266 -1.119 1 98.75 140 GLU B C 1
ATOM 2276 O O . GLU B 1 140 ? 8.797 -8.344 -0.625 1 98.75 140 GLU B O 1
ATOM 2281 N N . THR B 1 141 ? 10.773 -9.422 -0.923 1 97.31 141 THR B N 1
ATOM 2282 C CA . THR B 1 141 ? 11.477 -8.562 0.017 1 97.31 141 THR B CA 1
ATOM 2283 C C . THR B 1 141 ? 11.594 -7.145 -0.527 1 97.31 141 THR B C 1
ATOM 2285 O O . THR B 1 141 ? 11.625 -6.941 -1.743 1 97.31 141 THR B O 1
ATOM 2288 N N . ARG B 1 142 ? 11.633 -6.172 0.388 1 91.56 142 ARG B N 1
ATOM 2289 C CA . ARG B 1 142 ? 11.867 -4.773 0.033 1 91.56 142 ARG B CA 1
ATOM 2290 C C . ARG B 1 142 ? 13.344 -4.531 -0.278 1 91.56 142 ARG B C 1
ATOM 2292 O O . ARG B 1 142 ? 14.211 -5.285 0.162 1 91.56 142 ARG B O 1
ATOM 2299 N N . LEU B 1 143 ? 13.492 -3.564 -1.068 1 80.88 143 LEU B N 1
ATOM 2300 C CA . LEU B 1 143 ? 14.875 -3.191 -1.364 1 80.88 143 LEU B CA 1
ATOM 2301 C C . LEU B 1 143 ? 15.562 -2.637 -0.123 1 80.88 143 LEU B C 1
ATOM 2303 O O . LEU B 1 143 ? 14.961 -1.878 0.642 1 80.88 143 LEU B O 1
ATOM 2307 N N . VAL B 1 144 ? 16.734 -3.281 0.235 1 71.12 144 VAL B N 1
ATOM 2308 C CA . VAL B 1 144 ? 17.578 -2.73 1.292 1 71.12 144 VAL B CA 1
ATOM 2309 C C . VAL B 1 144 ? 18.812 -2.078 0.679 1 71.12 144 VAL B C 1
ATOM 2311 O O . VAL B 1 144 ? 19.562 -2.721 -0.072 1 71.12 144 VAL B O 1
ATOM 2314 N N . CYS B 1 145 ? 18.797 -0.76 0.808 1 67.31 145 CYS B N 1
ATOM 2315 C CA . CYS B 1 145 ? 19.953 -0.069 0.278 1 67.31 145 CYS B CA 1
ATOM 2316 C C . CYS B 1 145 ? 21.188 -0.319 1.152 1 67.31 145 CYS B C 1
ATOM 2318 O O . CYS B 1 145 ? 21.078 -0.376 2.379 1 67.31 145 CYS B O 1
ATOM 2320 N N . PRO B 1 146 ? 22.375 -0.811 0.613 1 58.88 146 PRO B N 1
ATOM 2321 C CA . PRO B 1 146 ? 23.578 -1.041 1.394 1 58.88 146 PRO B CA 1
ATOM 2322 C C . PRO B 1 146 ? 24.031 0.197 2.164 1 58.88 146 PRO B C 1
ATOM 2324 O O . PRO B 1 146 ? 23.734 1.323 1.76 1 58.88 146 PRO B O 1
#

Solvent-accessible surface area (backbone atoms only — not comparable to full-atom values): 15757 Å² total; per-residue (Å²): 127,82,73,72,74,69,63,82,85,40,35,79,93,36,57,90,83,24,31,45,57,94,92,35,32,32,29,76,40,81,65,62,31,28,51,47,56,42,34,55,50,20,32,74,69,60,16,17,24,33,74,59,71,44,71,67,51,46,51,50,54,51,34,54,41,40,74,78,33,79,82,44,62,57,25,38,38,17,38,31,19,75,79,32,84,88,51,62,39,29,49,47,30,54,72,78,83,40,85,57,52,29,94,80,38,69,63,35,68,94,74,58,26,33,24,31,25,34,42,37,72,98,79,44,22,26,37,46,35,50,44,77,50,66,29,24,34,32,28,26,46,58,90,74,69,132,128,83,73,72,74,69,62,82,86,41,36,79,93,36,58,92,80,25,33,45,59,95,91,35,32,35,30,74,41,81,64,61,31,28,52,47,57,43,34,55,52,20,31,75,70,61,16,19,24,32,73,58,72,43,71,67,51,47,51,50,52,52,33,54,40,41,73,77,33,80,79,44,63,57,26,37,38,18,38,32,18,76,77,32,84,88,52,63,38,29,48,49,30,53,72,77,84,40,84,58,52,29,93,80,38,68,63,35,69,94,73,57,26,34,24,32,24,33,42,37,72,98,78,43,22,27,37,46,35,48,43,78,48,66,29,24,33,33,28,26,46,60,90,74,68,130

Secondary structure (DSSP, 8-state):
------PPP--TTPPTT-EEETTEEEEEEEEEE-HHHHHHHHHHTTEEEPP--SHHHHHHHHHHHHHH-TT---EEEEEE-SSSTT--EETTS-------BPTT-S--GGG---EEEEEETTTTEEEEE-TTS-EEEEEEEPP---/------PPP--TTPPTT-EEETTEEEEEEEEEE-HHHHHHHHHHTTEEEPP--SHHHHHHHHHHHHHH-TT---EEEEEE-SSSTT--EETT--------BPTT-S--GGG---EEEEEETTTTEEEEE-TTS-EEEEEEEPP---

Radius of gyration: 19.85 Å; Cα contacts (8 Å, |Δi|>4): 609; chains: 2; bounding box: 44×56×51 Å